Protein AF-X1SV08-F1 (afdb_monomer_lite)

pLDDT: mean 82.53, std 14.94, range [34.5, 97.94]

Radius of gyration: 31.9 Å; chains: 1; bounding box: 50×49×91 Å

Organism: NCBI:txid412755

Foldseek 3Di:
DFDPVLCVVCVVVVDHDDHDPPGFPPDDLDPPPDLQVQAAAAEEQWFFPDPSSVNRCLVVLVSNVVGHVFYFYQYDPPAGGNVRSCPVDVPSDPVVVVVSVVVTGTDDNPDPPPCPVVPPPPPPDDDDPVCVVPPDDPFDDAQKDPVPDGPPDDDDDDDDPPPCPLLLVLQVQVCQLCQHARVVPIGRNDRWAEEEEAEPDDPVRNVVSNVVSQVVVCVVVVHHCPVSCVQHYHYHYADAADPVDDLPPPDPVVVCCVVNVGSYYYYVVPCRRHDPDDPPD

Secondary structure (DSSP, 8-state):
--SHHHHHHHHTTT------TTSTT----STTSSGGGGTT-EEEE---SSHHHHHHHHHHHHHHTTTSSEEEE-PPTT-SSHHHHHHH-TT--HHHHHHHHHHPEEP--TT-----S-----------HHHHHHSPP-PPPPSSTTTT--TT--------TTSSHHHHHHHHHHHHHHTPPBTTTB---S---EEEEE-SS-HHHHHHHHHHHHHHHHHHHTS--HHHHHHHEEEE------TTS-TTS--HHHHHHHHH--SEEEEESTHHHH-SS----

Structure (mmCIF, N/CA/C/O backbone):
data_AF-X1SV08-F1
#
_entry.id   AF-X1SV08-F1
#
loop_
_atom_site.group_PDB
_atom_site.id
_atom_site.type_symbol
_atom_site.label_atom_id
_atom_site.label_alt_id
_atom_site.label_comp_id
_atom_site.label_asym_id
_atom_site.label_entity_id
_atom_site.label_seq_id
_atom_site.pdbx_PDB_ins_code
_atom_site.Cartn_x
_atom_site.Cartn_y
_atom_site.Cartn_z
_atom_site.occupancy
_atom_site.B_iso_or_equiv
_atom_site.auth_seq_id
_atom_site.auth_comp_id
_atom_site.auth_asym_id
_atom_site.auth_atom_id
_atom_site.pdbx_PDB_model_num
ATOM 1 N N . CYS A 1 1 ? -13.545 4.383 46.816 1.00 85.00 1 CYS A N 1
ATOM 2 C CA . CYS A 1 1 ? -12.493 5.419 46.787 1.00 85.00 1 CYS A CA 1
ATOM 3 C C . CYS A 1 1 ? -11.143 4.728 46.779 1.00 85.00 1 CYS A C 1
ATOM 5 O O . CYS A 1 1 ? -11.116 3.520 47.004 1.00 85.00 1 CYS A O 1
ATOM 7 N N . GLU A 1 2 ? -10.070 5.471 46.535 1.00 82.62 2 GLU A N 1
ATOM 8 C CA . GLU A 1 2 ? -8.704 4.934 46.503 1.00 82.62 2 GLU A CA 1
ATOM 9 C C . GLU A 1 2 ? -8.013 5.052 47.869 1.00 82.62 2 GLU A C 1
ATOM 11 O O . GLU A 1 2 ? -7.309 4.133 48.287 1.00 82.62 2 GLU A O 1
ATOM 16 N N . GLY A 1 3 ? -8.293 6.115 48.632 1.00 84.75 3 GLY A N 1
ATOM 17 C CA . GLY A 1 3 ? -7.744 6.334 49.973 1.00 84.75 3 GLY A CA 1
ATOM 18 C C . GLY A 1 3 ? -8.715 6.044 51.125 1.00 84.75 3 GLY A C 1
ATOM 19 O O . GLY A 1 3 ? -9.927 6.230 51.010 1.00 84.75 3 GLY A O 1
ATOM 20 N N . GLU A 1 4 ? -8.175 5.638 52.281 1.00 89.38 4 GLU A N 1
ATOM 21 C CA . GLU A 1 4 ? -8.938 5.470 53.535 1.00 89.38 4 GLU A CA 1
ATOM 22 C C . GLU A 1 4 ? -9.530 6.799 54.025 1.00 89.38 4 GLU A C 1
ATOM 24 O O . GLU A 1 4 ? -10.682 6.853 54.446 1.00 89.38 4 GLU A O 1
ATOM 29 N N . LYS A 1 5 ? -8.785 7.898 53.865 1.00 90.38 5 LYS A N 1
ATOM 30 C CA . LYS A 1 5 ? -9.222 9.241 54.267 1.00 90.38 5 LYS A CA 1
ATOM 31 C C . LYS A 1 5 ? -10.513 9.682 53.566 1.00 90.38 5 LYS A C 1
ATOM 33 O O . LYS A 1 5 ? -11.383 10.280 54.195 1.00 90.38 5 LYS A O 1
ATOM 38 N N . ASP A 1 6 ? -10.662 9.369 52.279 1.00 90.44 6 ASP A N 1
ATOM 39 C CA . ASP A 1 6 ? -11.889 9.680 51.538 1.00 90.44 6 ASP A CA 1
ATOM 40 C C . ASP A 1 6 ? -13.070 8.855 52.036 1.00 90.44 6 ASP A C 1
ATOM 42 O O . ASP A 1 6 ? -14.190 9.354 52.126 1.00 90.44 6 ASP A O 1
ATOM 46 N N . VAL A 1 7 ? -12.816 7.589 52.374 1.00 91.31 7 VAL A N 1
ATOM 47 C CA . VAL A 1 7 ? -13.826 6.682 52.923 1.00 91.31 7 VAL A CA 1
ATOM 48 C C . VAL A 1 7 ? -14.326 7.184 54.269 1.00 91.31 7 VAL A C 1
ATOM 50 O O . VAL A 1 7 ? -15.539 7.229 54.469 1.00 91.31 7 VAL A O 1
ATOM 53 N N . ASP A 1 8 ? -13.429 7.590 55.162 1.00 93.44 8 ASP A N 1
ATOM 54 C CA . ASP A 1 8 ? -13.806 8.122 56.473 1.00 93.44 8 ASP A CA 1
ATOM 55 C C . ASP A 1 8 ? -14.596 9.426 56.327 1.00 93.44 8 ASP A C 1
ATOM 57 O O . ASP A 1 8 ? -15.687 9.552 56.880 1.00 93.44 8 ASP A O 1
ATOM 61 N N . ASN A 1 9 ? -14.147 10.340 55.460 1.00 92.56 9 ASN A N 1
ATOM 62 C CA . ASN A 1 9 ? -14.863 11.589 55.202 1.00 92.56 9 ASN A CA 1
ATOM 63 C C . ASN A 1 9 ? -16.274 11.390 54.617 1.00 92.56 9 ASN A C 1
ATOM 65 O O . ASN A 1 9 ? -17.137 12.242 54.848 1.00 92.56 9 ASN A O 1
ATOM 69 N N . LEU A 1 10 ? -16.498 10.328 53.832 1.00 92.62 10 LEU A N 1
ATOM 70 C CA . LEU A 1 10 ? -17.819 9.951 53.308 1.00 92.62 10 LEU A CA 1
ATOM 71 C C . LEU A 1 10 ? -18.684 9.283 54.381 1.00 92.62 10 LEU A C 1
ATOM 73 O O . LEU A 1 10 ? -19.890 9.522 54.436 1.00 92.62 10 LEU A O 1
ATOM 77 N N . ARG A 1 11 ? -18.082 8.463 55.246 1.00 93.88 11 ARG A N 1
ATOM 78 C CA . ARG A 1 11 ? -18.774 7.832 56.379 1.00 93.88 11 ARG A CA 1
ATOM 79 C C . ARG A 1 11 ? -19.220 8.851 57.420 1.00 93.88 11 ARG A C 1
ATOM 81 O O . ARG A 1 11 ? -20.295 8.675 57.986 1.00 93.88 11 ARG A O 1
ATOM 88 N N . ASP A 1 12 ? -18.465 9.931 57.606 1.00 93.12 12 ASP A N 1
ATOM 89 C CA . ASP A 1 12 ? -18.873 11.074 58.432 1.00 93.12 12 ASP A CA 1
ATOM 90 C C . ASP A 1 12 ? -20.159 11.742 57.916 1.00 93.12 12 ASP A C 1
ATOM 92 O O . ASP A 1 12 ? -20.907 12.328 58.693 1.00 93.12 12 ASP A O 1
ATOM 96 N N . TRP A 1 13 ? -20.441 11.630 56.613 1.00 92.81 13 TRP A N 1
ATOM 97 C CA . TRP A 1 13 ? -21.705 12.037 55.983 1.00 92.81 13 TRP A CA 1
ATOM 98 C C . TRP A 1 13 ? -22.751 10.912 55.951 1.00 92.81 13 TRP A C 1
ATOM 100 O O . TRP A 1 13 ? -23.711 10.961 55.196 1.00 92.81 13 TRP A O 1
ATOM 110 N N . GLY A 1 14 ? -22.564 9.837 56.721 1.00 92.81 14 GLY A N 1
ATOM 111 C CA . GLY A 1 14 ? -23.497 8.708 56.769 1.00 92.81 14 GLY A CA 1
ATOM 112 C C . GLY A 1 14 ? -23.524 7.845 55.502 1.00 92.81 14 GLY A C 1
ATOM 113 O O . GLY A 1 14 ? -24.364 6.948 55.385 1.00 92.81 14 GLY A O 1
ATOM 114 N N . LEU A 1 15 ? -22.610 8.066 54.552 1.00 92.31 15 LEU A N 1
ATOM 115 C CA . LEU A 1 15 ? -22.566 7.320 53.300 1.00 92.31 15 LEU A CA 1
ATOM 116 C C . LEU A 1 15 ? -21.800 6.003 53.458 1.00 92.31 15 LEU A C 1
ATOM 118 O O . LEU A 1 15 ? -20.785 5.895 54.149 1.00 92.31 15 LEU A O 1
ATOM 122 N N . THR A 1 16 ? -22.269 4.969 52.759 1.00 93.31 16 THR A N 1
ATOM 123 C CA . THR A 1 16 ? -21.566 3.683 52.709 1.00 93.31 16 THR A CA 1
ATOM 124 C C . THR A 1 16 ? -20.391 3.774 51.738 1.00 93.31 16 THR A C 1
ATOM 126 O O . THR A 1 16 ? -20.584 3.722 50.525 1.00 93.31 16 THR A O 1
ATOM 129 N N . ALA A 1 17 ? -19.172 3.874 52.271 1.00 91.75 17 ALA A N 1
ATOM 130 C CA . ALA A 1 17 ? -17.939 3.934 51.489 1.00 91.75 17 ALA A CA 1
ATOM 131 C C . ALA A 1 17 ? -16.946 2.817 51.861 1.00 91.75 17 ALA A C 1
ATOM 133 O O . ALA A 1 17 ? -16.899 2.327 52.999 1.00 91.75 17 ALA A O 1
ATOM 134 N N . THR A 1 18 ? -16.145 2.414 50.874 1.00 89.75 18 THR A N 1
ATOM 135 C CA . THR A 1 18 ? -15.055 1.442 51.013 1.00 89.75 18 THR A CA 1
ATOM 136 C C . THR A 1 18 ? -13.889 1.789 50.075 1.00 89.75 18 THR A C 1
ATOM 138 O O . THR A 1 18 ? -14.061 2.532 49.099 1.00 89.75 18 THR A O 1
ATOM 141 N N . THR A 1 19 ? -12.707 1.267 50.396 1.00 87.31 19 THR A N 1
ATOM 142 C CA . THR A 1 19 ? -11.468 1.348 49.610 1.00 87.31 19 THR A CA 1
ATOM 143 C C . THR A 1 19 ? -10.784 -0.023 49.601 1.00 87.31 19 THR A C 1
ATOM 145 O O . THR A 1 19 ? -11.096 -0.875 50.440 1.00 87.31 19 THR A O 1
ATOM 148 N N . CYS A 1 20 ? -9.876 -0.264 48.654 1.00 78.06 20 CYS A N 1
ATOM 149 C CA . CYS A 1 20 ? -9.041 -1.459 48.662 1.00 78.06 20 CYS A CA 1
ATOM 150 C C . CYS A 1 20 ? -7.784 -1.267 49.529 1.00 78.06 20 CYS A C 1
ATOM 152 O O . CYS A 1 20 ? -7.205 -0.179 49.554 1.00 78.06 20 CYS A O 1
ATOM 154 N N . PRO A 1 21 ? -7.307 -2.332 50.202 1.00 66.75 21 PRO A N 1
ATOM 155 C CA . PRO A 1 21 ? -6.023 -2.293 50.889 1.00 66.75 21 PRO A CA 1
ATOM 156 C C . PRO A 1 21 ? -4.908 -1.908 49.911 1.00 66.75 21 PRO A C 1
ATOM 158 O O . PRO A 1 21 ? -4.866 -2.432 48.798 1.00 66.75 21 PRO A O 1
ATOM 161 N N . MET A 1 22 ? -3.980 -1.056 50.354 1.00 66.06 22 MET A N 1
ATOM 162 C CA . MET A 1 22 ? -2.817 -0.588 49.580 1.00 66.06 22 MET A CA 1
ATOM 163 C C . MET A 1 22 ? -3.123 0.367 48.406 1.00 66.06 22 MET A C 1
ATOM 165 O O . MET A 1 22 ? -2.219 0.632 47.618 1.00 66.06 22 MET A O 1
ATOM 169 N N . GLY A 1 23 ? -4.340 0.916 48.311 1.00 64.44 23 GLY A N 1
ATOM 170 C CA . GLY A 1 23 ? -4.663 2.015 47.392 1.00 64.44 23 GLY A CA 1
ATOM 171 C C . GLY A 1 23 ? -4.784 1.625 45.913 1.00 64.44 23 GLY A C 1
ATOM 172 O O . GLY A 1 23 ? -5.115 0.480 45.584 1.00 64.44 23 GLY A O 1
ATOM 173 N N . ALA A 1 24 ? -4.553 2.604 45.031 1.00 61.12 24 ALA A N 1
ATOM 174 C CA . ALA A 1 24 ? -4.696 2.508 43.578 1.00 61.12 24 ALA A CA 1
ATOM 175 C C . ALA A 1 24 ? -4.013 1.262 42.974 1.00 61.12 24 ALA A C 1
ATOM 177 O O . ALA A 1 24 ? -3.024 0.744 43.489 1.00 61.12 24 ALA A O 1
ATOM 178 N N . GLU A 1 25 ? -4.567 0.743 41.873 1.00 63.25 25 GLU A N 1
ATOM 179 C CA . GLU A 1 25 ? -4.091 -0.450 41.134 1.00 63.25 25 GLU A CA 1
ATOM 180 C C . GLU A 1 25 ? -4.025 -1.800 41.898 1.00 63.25 25 GLU A C 1
ATOM 182 O O . GLU A 1 25 ? -3.819 -2.855 41.282 1.00 63.25 25 GLU A O 1
ATOM 187 N N . LYS A 1 26 ? -4.232 -1.834 43.222 1.00 69.44 26 LYS A N 1
ATOM 188 C CA . LYS A 1 26 ? -4.194 -3.066 44.039 1.00 69.44 26 LYS A CA 1
ATOM 189 C C . LYS A 1 26 ? -5.548 -3.762 44.175 1.00 69.44 26 LYS A C 1
ATOM 191 O O . LYS A 1 26 ? -5.704 -4.654 45.012 1.00 69.44 26 LYS A O 1
ATOM 196 N N . TRP A 1 27 ? -6.519 -3.418 43.328 1.00 73.69 27 TRP A N 1
ATOM 197 C CA . TRP A 1 27 ? -7.836 -4.044 43.359 1.00 73.69 27 TRP A CA 1
ATOM 198 C C . TRP A 1 27 ? -7.773 -5.512 42.924 1.00 73.69 27 TRP A C 1
ATOM 200 O O . TRP A 1 27 ? -7.622 -5.842 41.744 1.00 73.69 27 TRP A O 1
ATOM 210 N N . LYS A 1 28 ? -7.929 -6.423 43.885 1.00 68.75 28 LYS A N 1
ATOM 211 C CA . LYS A 1 28 ? -7.954 -7.864 43.634 1.00 68.75 28 LYS A CA 1
ATOM 212 C C . LYS A 1 28 ? -9.357 -8.299 43.211 1.00 68.75 28 LYS A C 1
ATOM 214 O O . LYS A 1 28 ? -10.242 -8.543 44.025 1.00 68.75 28 LYS A O 1
ATOM 219 N N . SER A 1 29 ? -9.542 -8.383 41.896 1.00 57.50 29 SER A N 1
ATOM 220 C CA . SER A 1 29 ? -10.811 -8.696 41.227 1.00 57.50 29 SER A CA 1
ATOM 221 C C . SER A 1 29 ? -11.192 -10.180 41.191 1.00 57.50 29 SER A C 1
ATOM 223 O O . SER A 1 29 ? -12.307 -10.500 40.781 1.00 57.50 29 SER A O 1
ATOM 225 N N . GLN A 1 30 ? -10.292 -11.099 41.560 1.00 51.81 30 GLN A N 1
ATOM 226 C CA . GLN A 1 30 ? -10.555 -12.536 41.431 1.00 51.81 30 GLN A CA 1
ATOM 227 C C . GLN A 1 30 ? -11.714 -12.990 42.333 1.00 51.81 30 GLN A C 1
ATOM 229 O O . GLN A 1 30 ? -11.966 -12.406 43.386 1.00 51.81 30 GLN A O 1
ATOM 234 N N . GLU A 1 31 ? -12.406 -14.052 41.901 1.00 48.50 31 GLU A N 1
ATOM 235 C CA . GLU A 1 31 ? -13.737 -14.522 42.339 1.00 48.50 31 GLU A CA 1
ATOM 236 C C . GLU A 1 31 ? -13.962 -14.710 43.857 1.00 48.50 31 GLU A C 1
ATOM 238 O O . GLU A 1 31 ? -15.084 -14.992 44.274 1.00 48.50 31 GLU A O 1
ATOM 243 N N . LYS A 1 32 ? -12.937 -14.553 44.702 1.00 51.12 32 LYS A N 1
ATOM 244 C CA . LYS A 1 32 ? -12.990 -14.821 46.145 1.00 51.12 32 LYS A CA 1
ATOM 245 C C . LYS A 1 32 ? -12.665 -13.642 47.065 1.00 51.12 32 LYS A C 1
ATOM 247 O O . LYS A 1 32 ? -12.711 -13.846 48.273 1.00 51.12 32 LYS A O 1
ATOM 252 N N . GLU A 1 33 ? -12.362 -12.445 46.558 1.00 67.44 33 GLU A N 1
ATOM 253 C CA . GLU A 1 33 ? -11.943 -11.336 47.437 1.00 67.44 33 GLU A CA 1
ATOM 254 C C . GLU A 1 33 ? -12.960 -10.190 47.515 1.00 67.44 33 GLU A C 1
ATOM 256 O O . GLU A 1 33 ? -13.764 -10.184 48.440 1.00 67.44 33 GLU A O 1
ATOM 261 N N . TYR A 1 34 ? -12.980 -9.219 46.598 1.00 77.38 34 TYR A N 1
ATOM 262 C CA . TYR A 1 34 ? -13.749 -7.979 46.841 1.00 77.38 34 TYR A CA 1
ATOM 263 C C . TYR A 1 34 ? -15.095 -7.917 46.116 1.00 77.38 34 TYR A C 1
ATOM 265 O O . TYR A 1 34 ? -16.109 -7.509 46.686 1.00 77.38 34 TYR A O 1
ATOM 273 N N . ASN A 1 35 ? -15.136 -8.378 44.867 1.00 82.50 35 ASN A N 1
ATOM 274 C CA . ASN A 1 35 ? -16.309 -8.231 44.007 1.00 82.50 35 ASN A CA 1
ATOM 275 C C . ASN A 1 35 ? -17.585 -8.930 44.527 1.00 82.50 35 ASN A C 1
ATOM 277 O O . ASN A 1 35 ? -18.662 -8.350 44.364 1.00 82.50 35 ASN A O 1
ATOM 281 N N . PRO A 1 36 ? -17.532 -10.108 45.192 1.00 83.19 36 PRO A N 1
ATOM 282 C CA . PRO A 1 36 ? -18.733 -10.742 45.743 1.00 83.19 36 PRO A CA 1
ATOM 283 C C . PRO A 1 36 ? -19.511 -9.866 46.738 1.00 83.19 36 PRO A C 1
ATOM 285 O O . PRO A 1 36 ? -20.740 -9.918 46.752 1.00 83.19 36 PRO A O 1
ATOM 288 N N . PHE A 1 37 ? -18.831 -9.015 47.515 1.00 84.62 37 PHE A N 1
ATOM 289 C CA . PHE A 1 37 ? -19.473 -8.097 48.469 1.00 84.62 37 PHE A CA 1
ATOM 290 C C . PHE A 1 37 ? -20.251 -6.960 47.788 1.00 84.62 37 PHE A C 1
ATOM 292 O O . PHE A 1 37 ? -21.122 -6.343 48.402 1.00 84.62 37 PHE A O 1
ATOM 299 N N . LEU A 1 38 ? -19.964 -6.703 46.510 1.00 87.94 38 LEU A N 1
ATOM 300 C CA . LEU A 1 38 ? -20.583 -5.654 45.698 1.00 87.94 38 LEU A CA 1
ATOM 301 C C . LEU A 1 38 ? -21.664 -6.201 44.751 1.00 87.94 38 LEU A C 1
ATOM 303 O O . LEU A 1 38 ? -22.269 -5.445 43.987 1.00 87.94 38 LEU A O 1
ATOM 307 N N . LYS A 1 39 ? -21.951 -7.508 44.814 1.00 88.88 39 LYS A N 1
ATOM 308 C CA . LYS A 1 39 ? -22.954 -8.155 43.965 1.00 88.88 39 LYS A CA 1
ATOM 309 C C . LYS A 1 39 ? -24.343 -7.544 44.174 1.00 88.88 39 LYS A C 1
ATOM 311 O O . LYS A 1 39 ? -24.839 -7.473 45.297 1.00 88.88 39 LYS A O 1
ATOM 316 N N . GLY A 1 40 ? -24.978 -7.113 43.082 1.00 87.69 40 GLY A N 1
ATOM 317 C CA . GLY A 1 40 ? -26.325 -6.526 43.089 1.00 87.69 40 GLY A CA 1
ATOM 318 C C . GLY A 1 40 ? -26.434 -5.121 43.700 1.00 87.69 40 GLY A C 1
ATOM 319 O O . GLY A 1 40 ? -27.547 -4.635 43.892 1.00 87.69 40 GLY A O 1
ATOM 320 N N . ARG A 1 41 ? -25.312 -4.456 44.004 1.00 91.31 41 ARG A N 1
ATOM 321 C CA . ARG A 1 41 ? -25.286 -3.085 44.543 1.00 91.31 41 ARG A CA 1
ATOM 322 C C . ARG A 1 41 ? -25.201 -2.039 43.431 1.00 91.31 41 ARG A C 1
ATOM 324 O O . ARG A 1 41 ? -24.641 -2.311 42.372 1.00 91.31 41 ARG A O 1
ATOM 331 N N . ASP A 1 42 ? -25.727 -0.846 43.688 1.00 91.50 42 ASP A N 1
ATOM 332 C CA . ASP A 1 42 ? -25.437 0.347 42.891 1.00 91.50 42 ASP A CA 1
ATOM 333 C C . ASP A 1 42 ? -24.106 0.933 43.388 1.00 91.50 42 ASP A C 1
ATOM 335 O O . ASP A 1 42 ? -23.999 1.343 44.544 1.00 91.50 42 ASP A O 1
ATOM 339 N N . VAL A 1 43 ? -23.068 0.886 42.553 1.00 92.62 43 VAL A N 1
ATOM 340 C CA . VAL A 1 43 ? -21.695 1.247 42.927 1.00 92.62 43 VAL A CA 1
ATOM 341 C C . VAL A 1 43 ? -21.288 2.532 42.220 1.00 92.62 43 VAL A C 1
ATOM 343 O O . VAL A 1 43 ? -21.425 2.649 41.004 1.00 92.62 43 VAL A O 1
ATOM 346 N N . VAL A 1 44 ? -20.735 3.482 42.972 1.00 93.56 44 VAL A N 1
ATOM 347 C CA . VAL A 1 44 ? -20.097 4.679 42.417 1.00 93.56 44 VAL A CA 1
ATOM 348 C C . VAL A 1 44 ? -18.600 4.604 42.679 1.00 93.56 44 VAL A C 1
ATOM 350 O O . VAL A 1 44 ? -18.169 4.461 43.823 1.00 93.56 44 VAL A O 1
ATOM 353 N N . ILE A 1 45 ? -17.811 4.688 41.614 1.00 92.62 45 ILE A N 1
ATOM 354 C CA . ILE A 1 45 ? -16.356 4.783 41.685 1.00 92.62 45 ILE A CA 1
ATOM 355 C C . ILE A 1 45 ? -15.993 6.269 41.694 1.00 92.62 45 ILE A C 1
ATOM 357 O O . ILE A 1 45 ? -16.384 7.014 40.792 1.00 92.62 45 ILE A O 1
ATOM 361 N N . LEU A 1 46 ? -15.260 6.678 42.726 1.00 92.69 46 LEU A N 1
ATOM 362 C CA . LEU A 1 46 ? -14.647 7.996 42.849 1.00 92.69 46 LEU A CA 1
ATOM 363 C C . LEU A 1 46 ? -13.140 7.819 42.656 1.00 92.69 46 LEU A C 1
ATOM 365 O O . LEU A 1 46 ? -12.497 7.388 43.619 1.00 92.69 46 LEU A O 1
ATOM 369 N N . PRO A 1 47 ? -12.621 8.020 41.431 1.00 90.19 47 PRO A N 1
ATOM 370 C CA . PRO A 1 47 ? -11.193 7.961 41.181 1.00 90.19 47 PRO A CA 1
ATOM 371 C C . PRO A 1 47 ? -10.504 9.261 41.593 1.00 90.19 47 PRO A C 1
ATOM 373 O O . PRO A 1 47 ? -11.124 10.332 41.543 1.00 90.19 47 PRO A O 1
ATOM 376 N N . ASP A 1 48 ? -9.223 9.163 41.920 1.00 89.31 48 ASP A N 1
ATOM 377 C CA . ASP A 1 48 ? -8.355 10.333 42.030 1.00 89.31 48 ASP A CA 1
ATOM 378 C C . ASP A 1 48 ? -8.191 10.972 40.634 1.00 89.31 48 ASP A C 1
ATOM 380 O O . ASP A 1 48 ? -8.229 10.300 39.597 1.00 89.31 48 ASP A O 1
ATOM 384 N N . ASN A 1 49 ? -8.053 12.298 40.576 1.00 86.06 49 ASN A N 1
ATOM 385 C CA . ASN A 1 49 ? -7.893 13.047 39.324 1.00 86.06 49 ASN A CA 1
ATOM 386 C C . ASN A 1 49 ? -6.425 13.035 38.845 1.00 86.06 49 ASN A C 1
ATOM 388 O O . ASN A 1 49 ? -5.824 14.085 38.603 1.00 86.06 49 ASN A O 1
ATOM 392 N N . ASP A 1 50 ? -5.852 11.842 38.703 1.00 84.94 50 ASP A N 1
ATOM 393 C CA . ASP A 1 50 ? -4.521 11.590 38.149 1.00 84.94 50 ASP A CA 1
ATOM 394 C C . ASP A 1 50 ? -4.489 10.316 37.272 1.00 84.94 50 ASP A C 1
ATOM 396 O O . ASP A 1 50 ? -5.511 9.673 37.020 1.00 84.94 50 ASP A O 1
ATOM 400 N N . GLU A 1 51 ? -3.317 9.978 36.722 1.00 82.94 51 GLU A N 1
ATOM 401 C CA . GLU A 1 51 ? -3.172 8.812 35.840 1.00 82.94 51 GLU A CA 1
ATOM 402 C C . GLU A 1 51 ? -3.365 7.469 36.563 1.00 82.94 51 GLU A C 1
ATOM 404 O O . GLU A 1 51 ? -3.835 6.508 35.943 1.00 82.94 51 GLU A O 1
ATOM 409 N N . GLU A 1 52 ? -3.009 7.379 37.847 1.00 81.44 52 GLU A N 1
ATOM 410 C CA . GLU A 1 52 ? -3.189 6.159 38.643 1.00 81.44 52 GLU A CA 1
ATOM 411 C C . GLU A 1 52 ? -4.680 5.923 38.907 1.00 81.44 52 GLU A C 1
ATOM 413 O O . GLU A 1 52 ? -5.168 4.799 38.717 1.00 81.44 52 GLU A O 1
ATOM 418 N N . GLY A 1 53 ? -5.430 6.991 39.187 1.00 84.31 53 GLY A N 1
ATOM 419 C CA . GLY A 1 53 ? -6.877 6.935 39.359 1.00 84.31 53 GLY A CA 1
ATOM 420 C C . GLY A 1 53 ? -7.635 6.513 38.097 1.00 84.31 53 GLY A C 1
ATOM 421 O O . GLY A 1 53 ? -8.606 5.752 38.165 1.00 84.31 53 GLY A O 1
ATOM 422 N N . GLU A 1 54 ? -7.160 6.878 36.900 1.00 84.81 54 GLU A N 1
ATOM 423 C CA . GLU A 1 54 ? -7.731 6.372 35.637 1.00 84.81 54 GLU A CA 1
ATOM 424 C C . GLU A 1 54 ? -7.562 4.859 35.465 1.00 84.81 54 GLU A C 1
ATOM 426 O O . GLU A 1 54 ? -8.464 4.148 34.985 1.00 84.81 54 GLU A O 1
ATOM 431 N N . ARG A 1 55 ? -6.393 4.344 35.843 1.00 80.94 55 ARG A N 1
ATOM 432 C CA . ARG A 1 55 ? -6.101 2.910 35.773 1.00 80.94 55 ARG A CA 1
ATOM 433 C C . ARG A 1 55 ? -6.905 2.154 36.817 1.00 80.94 55 ARG A C 1
ATOM 435 O O . ARG A 1 55 ? -7.493 1.123 36.477 1.00 80.94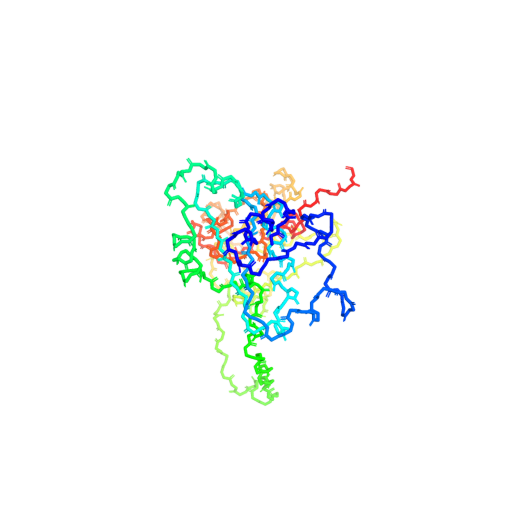 55 ARG A O 1
ATOM 442 N N . HIS A 1 56 ? -7.013 2.696 38.029 1.00 82.88 56 HIS A N 1
ATOM 443 C CA . HIS A 1 56 ? -7.866 2.160 39.084 1.00 82.88 56 HIS A CA 1
ATOM 444 C C . HIS A 1 56 ? -9.333 2.106 38.635 1.00 82.88 56 HIS A C 1
ATOM 446 O O . HIS A 1 56 ? -9.945 1.035 38.653 1.00 82.88 56 HIS A O 1
ATOM 452 N N . LEU A 1 57 ? -9.877 3.209 38.113 1.00 87.69 57 LEU A N 1
ATOM 453 C CA . LEU A 1 57 ? -11.224 3.264 37.542 1.00 87.69 57 LEU A CA 1
ATOM 454 C C . LEU A 1 57 ? -11.443 2.173 36.489 1.00 87.69 57 LEU A C 1
ATOM 456 O O . LEU A 1 57 ? -12.462 1.476 36.505 1.00 87.69 57 LEU A O 1
ATOM 460 N N . THR A 1 58 ? -10.492 2.020 35.568 1.00 84.75 58 THR A N 1
ATOM 461 C CA . THR A 1 58 ? -10.579 1.039 34.482 1.00 84.75 58 THR A CA 1
ATOM 462 C C . THR A 1 58 ? -10.557 -0.395 35.012 1.00 84.75 58 THR A C 1
ATOM 464 O O . THR A 1 58 ? -11.364 -1.223 34.578 1.00 84.75 58 THR A O 1
ATOM 467 N N . GLN A 1 59 ? -9.670 -0.690 35.964 1.00 83.69 59 GLN A N 1
ATOM 468 C CA . GLN A 1 59 ? -9.525 -2.002 36.595 1.00 83.69 59 GLN A CA 1
ATOM 469 C C . GLN A 1 59 ? -10.777 -2.384 37.397 1.00 83.69 59 GLN A C 1
ATOM 471 O O . GLN A 1 59 ? -11.355 -3.453 37.174 1.00 83.69 59 GLN A O 1
ATOM 476 N N . VAL A 1 60 ? -11.226 -1.507 38.301 1.00 86.06 60 VAL A N 1
ATOM 477 C CA . VAL A 1 60 ? -12.375 -1.759 39.181 1.00 86.06 60 VAL A CA 1
ATOM 478 C C . VAL A 1 60 ? -13.662 -1.816 38.377 1.00 86.06 60 VAL A C 1
ATOM 480 O O . VAL A 1 60 ? -14.397 -2.802 38.481 1.00 86.06 60 VAL A O 1
ATOM 483 N N . GLY A 1 61 ? -13.900 -0.818 37.521 1.00 88.12 61 GLY A N 1
ATOM 484 C CA . GLY A 1 61 ? -15.092 -0.749 36.684 1.00 88.12 61 GLY A CA 1
ATOM 485 C C . GLY A 1 61 ? -15.261 -2.003 35.829 1.00 88.12 61 GLY A C 1
ATOM 486 O O . GLY A 1 61 ? -16.342 -2.596 35.811 1.00 88.12 61 GLY A O 1
ATOM 487 N N . ALA A 1 62 ? -14.184 -2.470 35.184 1.00 83.69 62 ALA A N 1
ATOM 488 C CA . ALA A 1 62 ? -14.237 -3.668 34.347 1.00 83.69 62 ALA A CA 1
ATOM 489 C C . ALA A 1 62 ? -14.535 -4.926 35.168 1.00 83.69 62 ALA A C 1
ATOM 491 O O . ALA A 1 62 ? -15.242 -5.812 34.695 1.00 83.69 62 ALA A O 1
ATOM 492 N N . SER A 1 63 ? -14.013 -5.003 36.392 1.00 84.94 63 SER A N 1
ATOM 493 C CA . SER A 1 63 ? -14.205 -6.163 37.258 1.00 84.94 63 SER A CA 1
ATOM 494 C C . SER A 1 63 ? -15.615 -6.265 37.851 1.00 84.94 63 SER A C 1
ATOM 496 O O . SER A 1 63 ? -16.081 -7.369 38.120 1.00 84.94 63 SER A O 1
ATOM 498 N N . LEU A 1 64 ? -16.298 -5.133 38.052 1.00 86.31 64 LEU A N 1
ATOM 499 C CA . LEU A 1 64 ? -17.647 -5.082 38.629 1.00 86.31 64 LEU A CA 1
ATOM 500 C C . LEU A 1 64 ? -18.757 -5.242 37.589 1.00 86.31 64 LEU A C 1
ATOM 502 O O . LEU A 1 64 ? -19.922 -5.438 37.952 1.00 86.31 64 LEU A O 1
ATOM 506 N N . GLN A 1 65 ? -18.414 -5.187 36.304 1.00 81.12 65 GLN A N 1
ATOM 507 C CA . GLN A 1 65 ? -19.369 -5.349 35.223 1.00 81.12 65 GLN A CA 1
ATOM 508 C C . GLN A 1 65 ? -19.982 -6.758 35.236 1.00 81.12 65 GLN A C 1
ATOM 510 O O . GLN A 1 65 ? -19.280 -7.761 35.163 1.00 81.12 65 GLN A O 1
ATOM 515 N N . GLY A 1 66 ? -21.313 -6.834 35.338 1.00 79.62 66 GLY A N 1
ATOM 516 C CA . GLY A 1 66 ? -22.045 -8.101 35.472 1.00 79.62 66 GLY A CA 1
ATOM 517 C C . GLY A 1 66 ? -22.103 -8.663 36.899 1.00 79.62 66 GLY A C 1
ATOM 518 O O . GLY A 1 66 ? -22.754 -9.682 37.118 1.00 79.62 66 GLY A O 1
ATOM 519 N N . ILE A 1 67 ? -21.470 -7.998 37.873 1.00 85.94 67 ILE A N 1
ATOM 520 C CA . ILE A 1 67 ? -21.531 -8.350 39.299 1.00 85.94 67 ILE A CA 1
ATOM 521 C C . ILE A 1 67 ? -22.382 -7.326 40.056 1.00 85.94 67 ILE A C 1
ATOM 523 O O . ILE A 1 67 ? -23.361 -7.692 40.712 1.00 85.94 67 ILE A O 1
ATOM 527 N N . ALA A 1 68 ? -22.027 -6.044 39.956 1.00 89.00 68 ALA A N 1
ATOM 528 C CA . ALA A 1 68 ? -22.811 -4.945 40.510 1.00 89.00 68 ALA A CA 1
ATOM 529 C C . ALA A 1 68 ? -24.104 -4.731 39.702 1.00 89.00 68 ALA A C 1
ATOM 531 O O . ALA A 1 68 ? -24.172 -5.062 38.517 1.00 89.00 68 ALA A O 1
ATOM 532 N N . LYS A 1 69 ? -25.133 -4.159 40.338 1.00 89.31 69 LYS A N 1
ATOM 533 C CA . LYS A 1 69 ? -26.384 -3.769 39.666 1.00 89.31 69 LYS A CA 1
ATOM 534 C C . LYS A 1 69 ? -26.154 -2.588 38.725 1.00 89.31 69 LYS A C 1
ATOM 536 O O . LYS A 1 69 ? -26.657 -2.596 37.607 1.00 89.31 69 LYS A O 1
ATOM 541 N N . SER A 1 70 ? -25.381 -1.600 39.165 1.00 90.19 70 SER A N 1
ATOM 542 C CA . SER A 1 70 ? -24.913 -0.498 38.327 1.00 90.19 70 SER A CA 1
ATOM 543 C C . SER A 1 70 ? -23.519 -0.062 38.764 1.00 90.19 70 SER A C 1
ATOM 545 O O . SER A 1 70 ? -23.143 -0.228 39.926 1.00 90.19 70 SER A O 1
ATOM 547 N N . VAL A 1 71 ? -22.744 0.472 37.821 1.00 91.94 71 VAL A N 1
ATOM 548 C CA . VAL A 1 71 ? -21.444 1.090 38.093 1.00 91.94 71 VAL A CA 1
ATOM 549 C C . VAL A 1 71 ? -21.471 2.483 37.486 1.00 91.94 71 VAL A C 1
ATOM 551 O O . VAL A 1 71 ? -21.645 2.631 36.276 1.00 91.94 71 VAL A O 1
ATOM 554 N N . LYS A 1 72 ? -21.320 3.511 38.314 1.00 93.19 72 LYS A N 1
ATOM 555 C CA . LYS A 1 72 ? -21.181 4.908 37.895 1.00 93.19 72 LYS A CA 1
ATOM 556 C C . LYS A 1 72 ? -19.793 5.424 38.233 1.00 93.19 72 LYS A C 1
ATOM 558 O O . LYS A 1 72 ? -19.124 4.888 39.113 1.00 93.19 72 LYS A O 1
ATOM 563 N N . VAL A 1 73 ? -19.377 6.477 37.543 1.00 92.56 73 VAL A N 1
ATOM 564 C CA . VAL A 1 73 ? -18.158 7.218 37.866 1.00 92.56 73 VAL A CA 1
ATOM 565 C C . VAL A 1 73 ? -18.518 8.652 38.218 1.00 92.56 73 VAL A C 1
ATOM 567 O O . VAL A 1 73 ? -19.209 9.327 37.451 1.00 92.56 73 VAL A O 1
ATOM 570 N N . LEU A 1 74 ? -18.041 9.116 39.371 1.00 92.69 74 LEU A N 1
ATOM 571 C CA . LEU A 1 74 ? -18.130 10.515 39.764 1.00 92.69 74 LEU A CA 1
ATOM 572 C C . LEU A 1 74 ? -16.724 11.110 39.806 1.00 92.69 74 LEU A C 1
ATOM 574 O O . LEU A 1 74 ? -15.902 10.698 40.616 1.00 92.69 74 LEU A O 1
ATOM 578 N N . ARG A 1 75 ? -16.482 12.097 38.942 1.00 89.25 75 ARG A N 1
ATOM 579 C CA . ARG A 1 75 ? -15.279 12.931 38.971 1.00 89.25 75 ARG A CA 1
ATOM 580 C C . ARG A 1 75 ? -15.624 14.253 39.616 1.00 89.25 75 ARG A C 1
ATOM 582 O O . ARG A 1 75 ? -16.567 14.915 39.181 1.00 89.25 75 ARG A O 1
ATOM 589 N N . LEU A 1 76 ? -14.872 14.620 40.639 1.00 89.75 76 LEU A N 1
ATOM 590 C CA . LEU A 1 76 ? -15.076 15.884 41.325 1.00 89.75 76 LEU A CA 1
ATOM 591 C C . LEU A 1 76 ? -14.333 16.986 40.561 1.00 89.75 76 LEU A C 1
ATOM 593 O O . LEU A 1 76 ? -13.180 16.782 40.176 1.00 89.75 76 LEU A O 1
ATOM 597 N N . PRO A 1 77 ? -14.979 18.128 40.278 1.00 84.19 77 PRO A N 1
ATOM 598 C CA . PRO A 1 77 ? -14.332 19.222 39.568 1.00 84.19 77 PRO A CA 1
ATOM 599 C C . PRO A 1 77 ? -13.225 19.840 40.431 1.00 84.19 77 PRO A C 1
ATOM 601 O O . PRO A 1 77 ? -13.351 19.905 41.657 1.00 84.19 77 PRO A O 1
ATOM 604 N N . ASP A 1 78 ? -12.151 20.288 39.779 1.00 85.44 78 ASP A N 1
ATOM 605 C CA . ASP A 1 78 ? -11.096 21.139 40.350 1.00 85.44 78 ASP A CA 1
ATOM 606 C C . ASP A 1 78 ? -10.521 20.666 41.699 1.00 85.44 78 ASP A C 1
ATOM 608 O O . ASP A 1 78 ? -10.228 21.470 42.586 1.00 85.44 78 ASP A O 1
ATOM 612 N N . SER A 1 79 ? -10.367 19.355 41.875 1.00 88.75 79 SER A N 1
ATOM 613 C CA . SER A 1 79 ? -9.876 18.719 43.106 1.00 88.75 79 SER A CA 1
ATOM 614 C C . SER A 1 79 ? -9.025 17.499 42.778 1.00 88.75 79 SER A C 1
ATOM 616 O O . SER A 1 79 ? -9.168 16.927 41.703 1.00 88.75 79 SER A O 1
ATOM 618 N N . LYS A 1 80 ? -8.110 17.119 43.670 1.00 87.50 80 LYS A N 1
ATOM 619 C CA . LYS A 1 80 ? -7.306 15.901 43.514 1.00 87.50 80 LYS A CA 1
ATOM 620 C C . LYS A 1 80 ? -8.131 14.651 43.824 1.00 87.50 80 LYS A C 1
ATOM 622 O O . LYS A 1 80 ? -8.148 13.717 43.037 1.00 87.50 80 LYS A O 1
ATOM 627 N N . ASP A 1 81 ? -8.802 14.669 44.965 1.00 88.50 81 ASP A N 1
ATOM 628 C CA . ASP A 1 81 ? -9.561 13.562 45.535 1.00 88.50 81 ASP A CA 1
ATOM 629 C C . ASP A 1 81 ? -10.788 14.114 46.288 1.00 88.50 81 ASP A C 1
ATOM 631 O O . ASP A 1 81 ? -11.054 15.326 46.297 1.00 88.50 81 ASP A O 1
ATOM 635 N N . PHE A 1 82 ? -11.570 13.236 46.915 1.00 92.44 82 PHE A N 1
ATOM 636 C CA . PHE A 1 82 ? -12.766 13.651 47.647 1.00 92.44 82 PHE A CA 1
ATOM 637 C C . PHE A 1 82 ? -12.448 14.498 48.885 1.00 92.44 82 PHE A C 1
ATOM 639 O O . PHE A 1 82 ? -13.143 15.480 49.162 1.00 92.44 82 PHE A O 1
ATOM 646 N N . SER A 1 83 ? -11.402 14.148 49.627 1.00 91.44 83 SER A N 1
ATOM 647 C CA . SER A 1 83 ? -10.972 14.888 50.814 1.00 91.44 83 SER A CA 1
ATOM 648 C C . SER A 1 83 ? -10.554 16.320 50.475 1.00 91.44 83 SER A C 1
ATOM 650 O O . SER A 1 83 ? -10.903 17.256 51.198 1.00 91.44 83 SER A O 1
ATOM 652 N N . ASP A 1 84 ? -9.832 16.497 49.373 1.00 92.38 84 ASP A N 1
ATOM 653 C CA . ASP A 1 84 ? -9.434 17.788 48.824 1.00 92.38 84 ASP A CA 1
ATOM 654 C C . ASP A 1 84 ? -10.661 18.577 48.353 1.00 92.38 84 ASP A C 1
ATOM 656 O O . ASP A 1 84 ? -10.841 19.733 48.737 1.00 92.38 84 ASP A O 1
ATOM 660 N N . TRP A 1 85 ? -11.578 17.940 47.619 1.00 94.06 85 TRP A N 1
ATOM 661 C CA . TRP A 1 85 ? -12.842 18.569 47.230 1.00 94.06 85 TRP A CA 1
ATOM 662 C C . TRP A 1 85 ? -13.626 19.085 48.446 1.00 94.06 85 TRP A C 1
ATOM 664 O O . TRP A 1 85 ? -14.006 20.255 48.477 1.00 94.06 85 TRP A O 1
ATOM 674 N N . LYS A 1 86 ? -13.809 18.262 49.486 1.00 91.62 86 LYS A N 1
ATOM 675 C CA . LYS A 1 86 ? -14.525 18.631 50.721 1.00 91.62 86 LYS A CA 1
ATOM 676 C C . LYS A 1 86 ? -13.859 19.801 51.460 1.00 91.62 86 LYS A C 1
ATOM 678 O O . LYS A 1 86 ? -14.554 20.635 52.031 1.00 91.62 86 LYS A O 1
ATOM 683 N N . ALA A 1 87 ? -12.527 19.882 51.452 1.00 91.62 87 ALA A N 1
ATOM 684 C CA . ALA A 1 87 ? -11.776 20.920 52.164 1.00 91.62 87 ALA A CA 1
ATOM 685 C C . ALA A 1 87 ? -11.697 22.268 51.420 1.00 91.62 87 ALA A C 1
ATOM 687 O O . ALA A 1 87 ? -11.507 23.305 52.060 1.00 91.62 87 ALA A O 1
ATOM 688 N N . ARG A 1 88 ? -11.826 22.269 50.087 1.00 90.56 88 ARG A N 1
ATOM 689 C CA . ARG A 1 88 ? -11.619 23.456 49.236 1.00 90.56 88 ARG A CA 1
ATOM 690 C C . ARG A 1 88 ? -12.654 24.561 49.408 1.00 90.56 88 ARG A C 1
ATOM 692 O O . ARG A 1 88 ? -12.304 25.734 49.309 1.00 90.56 88 ARG A O 1
ATOM 699 N N . ASP A 1 89 ? -13.912 24.207 49.637 1.00 87.31 89 ASP A N 1
ATOM 700 C CA . ASP A 1 89 ? -15.006 25.170 49.772 1.00 87.31 89 ASP A CA 1
ATOM 701 C C . ASP A 1 89 ? -15.949 24.719 50.887 1.00 87.31 89 ASP A C 1
ATOM 703 O O . ASP A 1 89 ? -16.409 23.580 50.905 1.00 87.31 89 ASP A O 1
ATOM 707 N N . LYS A 1 90 ? -16.291 25.634 51.799 1.00 87.06 90 LYS A N 1
ATOM 708 C CA . LYS A 1 90 ? -17.262 25.374 52.872 1.00 87.06 90 LYS A CA 1
ATOM 709 C C . LYS A 1 90 ? -18.655 25.031 52.334 1.00 87.06 90 LYS A C 1
ATOM 711 O O . LYS A 1 90 ? -19.439 24.423 53.054 1.00 87.06 90 LYS A O 1
ATOM 716 N N . ASN A 1 91 ? -18.955 25.400 51.087 1.00 89.50 91 ASN A N 1
ATOM 717 C CA . ASN A 1 91 ? -20.194 25.047 50.396 1.00 89.50 91 ASN A CA 1
ATOM 718 C C . ASN A 1 91 ? -20.152 23.661 49.725 1.00 89.50 91 ASN A C 1
ATOM 720 O O . ASN A 1 91 ? -21.140 23.255 49.113 1.00 89.50 91 ASN A O 1
ATOM 724 N N . ASN A 1 92 ? -19.039 22.922 49.799 1.00 91.06 92 ASN A N 1
ATOM 725 C CA . ASN A 1 92 ? -18.975 21.521 49.373 1.00 91.06 92 ASN A CA 1
ATOM 726 C C . ASN A 1 92 ? -19.579 20.617 50.454 1.00 91.06 92 ASN A C 1
ATOM 728 O O . ASN A 1 92 ? -18.887 19.866 51.139 1.00 91.06 92 ASN A O 1
ATOM 732 N N . THR A 1 93 ? -20.894 20.750 50.621 1.00 92.69 93 THR A N 1
ATOM 733 C CA . THR A 1 93 ? -21.689 20.014 51.603 1.00 92.69 93 THR A CA 1
ATOM 734 C C . THR A 1 93 ? -22.107 18.637 51.088 1.00 92.69 93 THR A C 1
ATOM 736 O O . THR A 1 93 ? -21.972 18.322 49.899 1.00 92.69 93 THR A O 1
ATOM 739 N N . GLU A 1 94 ? -22.659 17.825 51.991 1.00 92.75 94 GLU A N 1
ATOM 740 C CA . GLU A 1 94 ? -23.253 16.529 51.663 1.00 92.75 94 GLU A CA 1
ATOM 741 C C . GLU A 1 94 ? -24.344 16.669 50.590 1.00 92.75 94 GLU A C 1
ATOM 743 O O . GLU A 1 94 ? -24.359 15.908 49.623 1.00 92.75 94 GLU A O 1
ATOM 748 N N . GLU A 1 95 ? -25.208 17.685 50.681 1.00 92.00 95 GLU A N 1
ATOM 749 C CA . GLU A 1 95 ? -26.287 17.899 49.711 1.00 92.00 95 GLU A CA 1
ATOM 750 C C . GLU A 1 95 ? -25.738 18.160 48.307 1.00 92.00 95 GLU A C 1
ATOM 752 O O . GLU A 1 95 ? -26.214 17.580 47.328 1.00 92.00 95 GLU A O 1
ATOM 757 N N . LYS A 1 96 ? -24.693 18.990 48.197 1.00 92.44 96 LYS A N 1
ATOM 758 C CA . LYS A 1 96 ? -24.029 19.261 46.915 1.00 92.44 96 LYS A CA 1
ATOM 759 C C . LYS A 1 96 ? -23.401 17.992 46.343 1.00 92.44 96 LYS A C 1
ATOM 761 O O . LYS A 1 96 ? -23.489 17.746 45.141 1.00 92.44 96 LYS A O 1
ATOM 766 N N . PHE A 1 97 ? -22.796 17.173 47.196 1.00 93.00 97 PHE A N 1
ATOM 767 C CA . PHE A 1 97 ? -22.213 15.901 46.786 1.00 93.00 97 PHE A CA 1
ATOM 768 C C . PHE A 1 97 ? -23.271 14.904 46.295 1.00 93.00 97 PHE A C 1
ATOM 770 O O . PHE A 1 97 ? -23.075 14.259 45.266 1.00 93.00 97 PHE A O 1
ATOM 777 N N . LEU A 1 98 ? -24.421 14.813 46.966 1.00 91.62 98 LEU A N 1
ATOM 778 C CA . LEU A 1 98 ? -25.538 13.961 46.548 1.00 91.62 98 LEU A CA 1
ATOM 779 C C . LEU A 1 98 ? -26.121 14.385 45.193 1.00 91.62 98 LEU A C 1
ATOM 781 O O . LEU A 1 98 ? -26.461 13.522 44.379 1.00 91.62 98 LEU A O 1
ATOM 7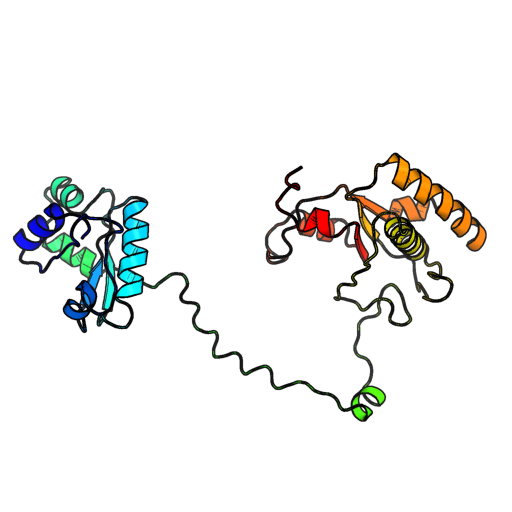85 N N . ILE A 1 99 ? -26.181 15.691 44.911 1.00 91.56 99 ILE A N 1
ATOM 786 C CA . ILE A 1 99 ? -26.560 16.201 43.584 1.00 91.56 99 ILE A CA 1
ATOM 787 C C . ILE A 1 99 ? -25.564 15.704 42.530 1.00 91.56 99 ILE A C 1
ATOM 789 O O . ILE A 1 99 ? -25.979 15.074 41.556 1.00 91.56 99 ILE A O 1
ATOM 793 N N . LEU A 1 100 ? -24.258 15.877 42.762 1.00 91.38 100 LEU A N 1
ATOM 794 C CA . LEU A 1 100 ? -23.210 15.396 41.852 1.00 91.38 100 LEU A CA 1
ATOM 795 C C . LEU A 1 100 ? -23.271 13.873 41.640 1.00 91.38 100 LEU A C 1
ATOM 797 O O . LEU A 1 100 ? -23.112 13.386 40.520 1.00 91.38 100 LEU A O 1
ATOM 801 N N . LEU A 1 101 ? -23.552 13.104 42.695 1.00 89.88 101 LEU A N 1
ATOM 802 C CA . LEU A 1 101 ? -23.772 11.659 42.601 1.00 89.88 101 LEU A CA 1
ATOM 803 C C . LEU A 1 101 ? -24.986 11.318 41.730 1.00 89.88 101 LEU A C 1
ATOM 805 O O . LEU A 1 101 ? -24.921 10.372 40.939 1.00 89.88 101 LEU A O 1
ATOM 809 N N . SER A 1 102 ? -26.083 12.069 41.843 1.00 87.69 102 SER A N 1
ATOM 810 C CA . SER A 1 102 ? -27.280 11.850 41.022 1.00 87.69 102 SER A CA 1
ATOM 8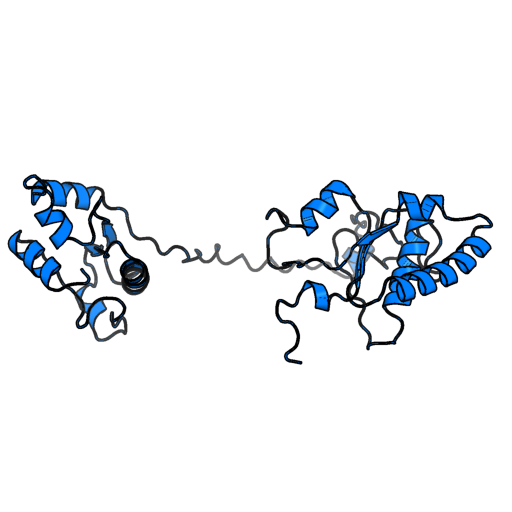11 C C . SER A 1 102 ? -27.010 12.090 39.531 1.00 87.69 102 SER A C 1
ATOM 813 O O . SER A 1 102 ? -27.474 11.314 38.691 1.00 87.69 102 SER A O 1
ATOM 815 N N . GLU A 1 103 ? -26.171 13.081 39.222 1.00 89.12 103 GLU A N 1
ATOM 816 C CA . GLU A 1 103 ? -25.756 13.466 37.868 1.00 89.12 103 GLU A CA 1
ATOM 817 C C . GLU A 1 103 ? -24.601 12.612 37.313 1.00 89.12 103 GLU A C 1
ATOM 819 O O . GLU A 1 103 ? -24.267 12.695 36.126 1.00 89.12 103 GLU A O 1
ATOM 824 N N . SER A 1 104 ? -23.990 11.770 38.155 1.00 88.19 104 SER A N 1
ATOM 825 C CA . SER A 1 104 ? -22.871 10.919 37.758 1.00 88.19 104 SER A CA 1
ATOM 826 C C . SER A 1 104 ? -23.263 9.956 36.636 1.00 88.19 104 SER A C 1
ATOM 828 O O . SER A 1 104 ? -24.359 9.376 36.597 1.00 88.19 104 SER A O 1
ATOM 830 N N . ARG A 1 105 ? -22.346 9.796 35.681 1.00 85.75 105 ARG A N 1
ATOM 831 C CA . ARG A 1 105 ? -22.580 8.994 34.480 1.00 85.75 105 ARG A CA 1
ATOM 832 C C . ARG A 1 105 ? -22.301 7.528 34.770 1.00 85.75 105 ARG A C 1
ATOM 834 O O . ARG A 1 105 ? -21.376 7.194 35.510 1.00 85.75 105 ARG A O 1
ATOM 841 N N . GLU A 1 106 ? -23.072 6.649 34.135 1.00 87.81 106 GLU A N 1
ATOM 842 C CA . GLU A 1 106 ? -22.734 5.228 34.105 1.00 87.81 106 GLU A CA 1
ATOM 843 C C . GLU A 1 106 ? -21.327 5.038 33.550 1.00 87.81 106 GLU A C 1
ATOM 845 O O . GLU A 1 106 ? -20.978 5.544 32.477 1.00 87.81 106 GLU A O 1
ATOM 850 N N . TRP A 1 107 ? -20.522 4.288 34.293 1.00 86.12 107 TRP A N 1
ATOM 851 C CA . TRP A 1 107 ? -19.227 3.863 33.823 1.00 86.12 107 TRP A CA 1
ATOM 852 C C . TRP A 1 107 ? -19.441 2.783 32.766 1.00 86.12 107 TRP A C 1
ATOM 854 O O . TRP A 1 107 ? -20.011 1.722 33.021 1.00 86.12 107 TRP A O 1
ATOM 864 N N . LYS A 1 108 ? -18.977 3.067 31.553 1.00 78.25 108 LYS A N 1
ATOM 865 C CA . LYS A 1 108 ? -18.933 2.105 30.457 1.00 78.25 108 LYS A CA 1
ATOM 866 C C . LYS A 1 108 ? -17.476 1.895 30.108 1.00 78.25 108 LYS A C 1
ATOM 868 O O . LYS A 1 108 ? -16.773 2.861 29.812 1.00 78.25 108 LYS A O 1
ATOM 873 N N . LYS A 1 109 ? -17.026 0.641 30.098 1.00 65.62 109 LYS A N 1
ATOM 874 C CA . LYS A 1 109 ? -15.703 0.302 29.579 1.00 65.62 109 LYS A CA 1
ATOM 875 C C . LYS A 1 109 ? -15.602 0.816 28.140 1.00 65.62 109 LYS A C 1
ATOM 877 O O . LYS A 1 109 ? -16.269 0.278 27.253 1.00 65.62 109 LYS A O 1
ATOM 882 N N . LYS A 1 110 ? -14.773 1.837 27.890 1.00 54.31 110 LYS A N 1
ATOM 883 C CA . LYS A 1 110 ? -14.310 2.151 26.531 1.00 54.31 110 LYS A CA 1
ATOM 884 C C . LYS A 1 110 ? -13.603 0.889 26.028 1.00 54.31 110 LYS A C 1
ATOM 886 O O . LYS A 1 110 ? -12.529 0.558 26.512 1.00 54.31 110 LYS A O 1
ATOM 891 N N . GLY A 1 111 ? -14.253 0.126 25.151 1.00 42.44 111 GLY A N 1
ATOM 892 C CA . GLY A 1 111 ? -13.702 -1.135 24.652 1.00 42.44 111 GLY A CA 1
ATOM 893 C C . GLY A 1 111 ? -14.094 -2.395 25.435 1.00 42.44 111 GLY A C 1
ATOM 894 O O . GLY A 1 111 ? -13.322 -3.348 25.488 1.00 42.44 111 GLY A O 1
ATOM 895 N N . LEU A 1 112 ? -15.325 -2.495 25.946 1.00 41.06 112 LEU A N 1
ATOM 896 C CA . LEU A 1 112 ? -16.093 -3.618 25.411 1.00 41.06 112 LEU A CA 1
ATOM 897 C C . LEU A 1 112 ? -16.579 -3.141 24.056 1.00 41.06 112 LEU A C 1
ATOM 899 O O . LEU A 1 112 ? -17.583 -2.440 23.949 1.00 41.06 112 LEU A O 1
ATOM 903 N N . LEU A 1 113 ? -15.836 -3.527 23.020 1.00 39.69 113 LEU A N 1
ATOM 904 C CA . LEU A 1 113 ? -16.488 -3.909 21.785 1.00 39.69 113 LEU A CA 1
ATOM 905 C C . LEU A 1 113 ? -17.743 -4.664 22.239 1.00 39.69 113 LEU A C 1
ATOM 907 O O . LEU A 1 113 ? -17.634 -5.717 22.876 1.00 39.69 113 LEU A O 1
ATOM 911 N N . GLN A 1 114 ? -18.935 -4.120 21.963 1.00 37.06 114 GLN A N 1
ATOM 912 C CA . GLN A 1 114 ? -20.032 -5.025 21.661 1.00 37.06 114 GLN A CA 1
ATOM 913 C C . GLN A 1 114 ? -19.369 -6.093 20.799 1.00 37.06 114 GLN A C 1
ATOM 915 O O . GLN A 1 114 ? -18.656 -5.734 19.855 1.00 37.06 114 GLN A O 1
ATOM 920 N N . LYS A 1 115 ? -19.502 -7.380 21.142 1.00 39.06 115 LYS A N 1
ATOM 921 C CA . LYS A 1 115 ? -19.399 -8.360 20.069 1.00 39.06 115 LYS A CA 1
ATOM 922 C C . LYS A 1 115 ? -20.321 -7.772 19.014 1.00 39.06 115 LYS A C 1
ATOM 924 O O . LYS A 1 115 ? -21.525 -7.706 19.273 1.00 39.06 115 LYS A O 1
ATOM 929 N N . ALA A 1 116 ? -19.741 -7.226 17.937 1.00 37.25 116 ALA A N 1
ATOM 930 C CA . ALA A 1 116 ? -20.484 -6.884 16.744 1.00 37.25 116 ALA A CA 1
ATOM 931 C C . ALA A 1 116 ? -21.437 -8.063 16.580 1.00 37.25 116 ALA A C 1
ATOM 933 O O . ALA A 1 116 ? -20.934 -9.185 16.761 1.00 37.25 116 ALA A O 1
ATOM 934 N N . PRO A 1 117 ? -22.765 -7.826 16.476 1.00 41.56 117 PRO A N 1
ATOM 935 C CA . PRO A 1 117 ? -23.766 -8.895 16.502 1.00 41.56 117 PRO A CA 1
ATOM 936 C C . PRO A 1 117 ? -23.165 -10.041 15.728 1.00 41.56 117 PRO A C 1
ATOM 938 O O . PRO A 1 117 ? -22.865 -9.751 14.574 1.00 41.56 117 PRO A O 1
ATOM 941 N N . LEU A 1 118 ? -22.817 -11.158 16.424 1.00 45.59 118 LEU A N 1
ATOM 942 C CA . LEU A 1 118 ? -21.873 -12.195 15.955 1.00 45.59 118 LEU A CA 1
ATOM 943 C C . LEU A 1 118 ? -21.958 -12.157 14.454 1.00 45.59 118 LEU A C 1
ATOM 945 O O . LEU A 1 118 ? -23.030 -12.568 14.008 1.00 45.59 118 LEU A O 1
ATOM 949 N N . GLU A 1 119 ? -20.986 -11.520 13.763 1.00 45.31 119 GLU A N 1
ATOM 950 C CA . GLU A 1 119 ? -21.133 -11.268 12.322 1.00 45.31 119 GLU A CA 1
ATOM 951 C C . GLU A 1 119 ? -21.671 -12.573 11.790 1.00 45.31 119 GLU A C 1
ATOM 953 O O . GLU A 1 119 ? -21.016 -13.598 12.035 1.00 45.31 119 GLU A O 1
ATOM 958 N N . GLU A 1 120 ? -22.922 -12.582 11.295 1.00 51.06 120 GLU A N 1
ATOM 959 C CA . GLU A 1 120 ? -23.515 -13.810 10.785 1.00 51.06 120 GLU A CA 1
ATOM 960 C C . GLU A 1 120 ? -22.440 -14.317 9.861 1.00 51.06 120 GLU A C 1
ATOM 962 O O . GLU A 1 120 ? -22.135 -13.587 8.917 1.00 51.06 120 GLU A O 1
ATOM 967 N N . LYS A 1 121 ? -21.755 -15.421 10.234 1.00 48.16 121 LYS A N 1
ATOM 968 C CA . LYS A 1 121 ? -20.512 -15.822 9.561 1.00 48.16 121 LYS A CA 1
ATOM 969 C C . LYS A 1 121 ? -20.849 -15.709 8.096 1.00 48.16 121 LYS A C 1
ATOM 971 O O . LYS A 1 121 ? -21.768 -16.452 7.729 1.00 48.16 121 LYS A O 1
ATOM 976 N N . PRO A 1 122 ? -20.242 -14.761 7.346 1.00 52.78 122 PRO A N 1
ATOM 977 C CA . PRO A 1 122 ? -20.837 -14.269 6.116 1.00 52.78 122 PRO A CA 1
ATOM 978 C C . PRO A 1 122 ? -21.220 -15.502 5.339 1.00 52.78 122 PRO A C 1
ATOM 980 O O . PRO A 1 122 ? -20.354 -16.369 5.156 1.00 52.78 122 PRO A O 1
ATOM 983 N N . ALA A 1 123 ? -22.533 -15.669 5.109 1.00 64.44 123 ALA A N 1
ATOM 984 C CA . ALA A 1 123 ? -23.081 -16.913 4.590 1.00 64.44 123 ALA A CA 1
ATOM 985 C C . ALA A 1 123 ? -22.157 -17.328 3.459 1.00 64.44 123 ALA A C 1
ATOM 987 O O . ALA A 1 123 ? -21.922 -16.499 2.583 1.00 64.44 123 ALA A O 1
ATOM 988 N N . ARG A 1 124 ? -21.510 -18.503 3.577 1.00 68.62 124 ARG A N 1
ATOM 989 C CA . ARG A 1 124 ? -20.376 -18.851 2.711 1.00 68.62 124 ARG A CA 1
ATOM 990 C C . ARG A 1 124 ? -20.796 -18.563 1.280 1.00 68.62 124 ARG A C 1
ATOM 992 O O . ARG A 1 124 ? -21.669 -19.250 0.759 1.00 68.62 124 ARG A O 1
ATOM 999 N N . VAL A 1 125 ? -20.225 -17.519 0.692 1.00 74.19 125 VAL A N 1
ATOM 1000 C CA . VAL A 1 125 ? -20.549 -17.144 -0.673 1.00 74.19 125 VAL A CA 1
ATOM 1001 C C . VAL A 1 125 ? -19.776 -18.125 -1.529 1.00 74.19 125 VAL A C 1
ATOM 1003 O O . VAL A 1 125 ? -18.548 -18.172 -1.479 1.00 74.19 125 VAL A O 1
ATOM 1006 N N . TYR A 1 126 ? -20.497 -18.975 -2.245 1.00 80.00 126 TYR A N 1
ATOM 1007 C CA . TYR A 1 126 ? -19.915 -19.892 -3.205 1.00 80.00 126 TYR A CA 1
ATOM 1008 C C . TYR A 1 126 ? -20.617 -19.698 -4.538 1.00 80.00 126 TYR A C 1
ATOM 1010 O O . TYR A 1 126 ? -21.824 -19.477 -4.602 1.00 80.00 126 TYR A O 1
ATOM 1018 N N . ILE A 1 127 ? -19.836 -19.819 -5.597 1.00 83.50 127 ILE A N 1
ATOM 1019 C CA . ILE A 1 127 ? -20.334 -20.033 -6.945 1.00 83.50 127 ILE A CA 1
ATOM 1020 C C . ILE A 1 127 ? -19.904 -21.438 -7.342 1.00 83.50 127 ILE A C 1
ATOM 1022 O O . ILE A 1 127 ? -18.807 -21.895 -7.011 1.00 83.50 127 ILE A O 1
ATOM 1026 N N . THR A 1 128 ? -20.784 -22.168 -8.008 1.00 86.75 128 THR A N 1
ATOM 1027 C CA . THR A 1 128 ? -20.402 -23.427 -8.646 1.00 86.75 128 THR A CA 1
ATOM 1028 C C . THR A 1 128 ? -19.490 -23.139 -9.838 1.00 86.75 128 THR A C 1
ATOM 1030 O O . THR A 1 128 ? -19.550 -22.063 -10.430 1.00 86.75 128 THR A O 1
ATOM 1033 N N . GLY A 1 129 ? -18.674 -24.114 -10.251 1.00 87.81 129 GLY A N 1
ATOM 1034 C CA . GLY A 1 129 ? -17.847 -23.956 -11.455 1.00 87.81 129 GLY A CA 1
ATOM 1035 C C . GLY A 1 129 ? -18.672 -23.629 -12.706 1.00 87.81 129 GLY A C 1
ATOM 1036 O O . GLY A 1 129 ? -18.220 -22.884 -13.562 1.00 87.81 129 GLY A O 1
ATOM 1037 N N . LYS A 1 130 ? -19.918 -24.115 -12.778 1.00 89.38 130 LYS A N 1
ATOM 1038 C CA . LYS A 1 130 ? -20.857 -23.754 -13.845 1.00 89.38 130 LYS A CA 1
ATOM 1039 C C . LYS A 1 130 ? -21.238 -22.271 -13.791 1.00 89.38 130 LYS A C 1
ATOM 1041 O O . LYS A 1 130 ? -21.139 -21.592 -14.804 1.00 89.38 130 LYS A O 1
ATOM 1046 N N . GLN A 1 131 ? -21.609 -21.770 -12.611 1.00 85.50 131 GLN A N 1
ATOM 1047 C CA . GLN A 1 131 ? -21.921 -20.351 -12.412 1.00 85.50 131 GLN A CA 1
ATOM 1048 C C . GLN A 1 131 ? -20.730 -19.454 -12.756 1.00 85.50 131 GLN A C 1
ATOM 1050 O O . GLN A 1 131 ? -20.913 -18.472 -13.456 1.00 85.50 131 GLN A O 1
ATOM 1055 N N . LEU A 1 132 ? -19.504 -19.832 -12.377 1.00 84.94 132 LEU A N 1
ATOM 1056 C CA . LEU A 1 132 ? -18.294 -19.095 -12.764 1.00 84.94 132 LEU A CA 1
ATOM 1057 C C . LEU A 1 132 ? -18.136 -18.955 -14.290 1.00 84.94 132 LEU A C 1
ATOM 1059 O O . LEU A 1 132 ? -17.665 -17.925 -14.759 1.00 84.94 132 LEU A O 1
ATOM 1063 N N . MET A 1 133 ? -18.499 -19.987 -15.057 1.00 86.31 133 MET A N 1
ATOM 1064 C CA . MET A 1 133 ? -18.365 -19.986 -16.519 1.00 86.31 133 MET A CA 1
ATOM 1065 C C . MET A 1 133 ? -19.497 -19.231 -17.231 1.00 86.31 133 MET A C 1
ATOM 1067 O O . MET A 1 133 ? -19.303 -18.770 -18.354 1.00 86.31 133 MET A O 1
ATOM 1071 N N . GLU A 1 134 ? -20.679 -19.148 -16.617 1.00 86.81 134 GLU A N 1
ATOM 1072 C CA . GLU A 1 134 ? -21.887 -18.554 -17.210 1.00 86.81 134 GLU A CA 1
ATOM 1073 C C . GLU A 1 134 ? -22.135 -17.110 -16.749 1.00 86.81 134 GLU A C 1
ATOM 1075 O O . GLU A 1 134 ? -22.760 -16.330 -17.470 1.00 86.81 134 GLU A O 1
ATOM 1080 N N . GLU A 1 135 ? -21.667 -16.739 -15.556 1.00 79.06 135 GLU A N 1
ATOM 1081 C CA . GLU A 1 135 ? -21.863 -15.401 -15.012 1.00 79.06 135 GLU A CA 1
ATOM 1082 C C . GLU A 1 135 ? -20.929 -14.383 -15.689 1.00 79.06 135 GLU A C 1
ATOM 1084 O O . GLU A 1 135 ? -19.723 -14.608 -15.812 1.00 79.06 135 GLU A O 1
ATOM 1089 N N . PRO A 1 136 ? -21.457 -13.226 -16.125 1.00 75.69 136 PRO A N 1
ATOM 1090 C CA . PRO A 1 136 ? -20.637 -12.193 -16.735 1.00 75.69 136 PRO A CA 1
ATOM 1091 C C . PRO A 1 136 ? -19.686 -11.578 -15.703 1.00 75.69 136 PRO A C 1
ATOM 1093 O O . PRO A 1 136 ? -20.100 -11.186 -14.610 1.00 75.69 136 PRO A O 1
ATOM 1096 N N . ILE A 1 137 ? -18.416 -11.431 -16.086 1.00 70.75 137 ILE A N 1
ATOM 1097 C CA . ILE A 1 137 ? -17.385 -10.788 -15.266 1.00 70.75 137 ILE A CA 1
ATOM 1098 C C . ILE A 1 137 ? -17.776 -9.323 -15.030 1.00 70.75 137 ILE A C 1
ATOM 1100 O O . ILE A 1 137 ? -17.905 -8.542 -15.973 1.00 70.75 137 ILE A O 1
ATOM 1104 N N . ARG A 1 138 ? -17.955 -8.950 -13.758 1.00 69.12 138 ARG A N 1
ATOM 1105 C CA . ARG A 1 138 ? -18.243 -7.574 -13.307 1.00 69.12 138 ARG A CA 1
ATOM 1106 C C . ARG A 1 138 ? -17.020 -6.892 -12.686 1.00 69.12 138 ARG A C 1
ATOM 1108 O O . ARG A 1 138 ? -17.164 -6.054 -11.804 1.00 69.12 138 ARG A O 1
ATOM 1115 N N . GLU A 1 139 ? -15.820 -7.292 -13.086 1.00 68.69 139 GLU A N 1
ATOM 1116 C CA . GLU A 1 139 ? -14.589 -6.693 -12.576 1.00 68.69 139 GLU A CA 1
ATOM 1117 C C . GLU A 1 139 ? -14.235 -5.433 -13.373 1.00 68.69 139 GLU A C 1
ATOM 1119 O O . GLU A 1 139 ? -14.371 -5.384 -14.598 1.00 68.69 139 GLU A O 1
ATOM 1124 N N . SER A 1 140 ? -13.770 -4.402 -12.667 1.00 72.75 140 SER A N 1
ATOM 1125 C CA . SER A 1 140 ? -13.196 -3.210 -13.288 1.00 72.75 140 SER A CA 1
ATOM 1126 C C . SER A 1 140 ? -11.955 -3.589 -14.096 1.00 72.75 140 SER A C 1
ATOM 1128 O O . SER A 1 140 ? -11.149 -4.413 -13.663 1.00 72.75 140 SER A O 1
ATOM 1130 N N . ALA A 1 141 ? -11.773 -2.966 -15.262 1.00 76.19 141 ALA A N 1
ATOM 1131 C CA . ALA A 1 141 ? -10.606 -3.220 -16.098 1.00 76.19 141 ALA A CA 1
ATOM 1132 C C . ALA A 1 141 ? -9.312 -2.893 -15.335 1.00 76.19 141 ALA A C 1
ATOM 1134 O O . ALA A 1 141 ? -9.155 -1.785 -14.817 1.00 76.19 141 ALA A O 1
ATOM 1135 N N . ALA A 1 142 ? -8.393 -3.856 -15.278 1.00 84.88 142 ALA A N 1
ATOM 1136 C CA . ALA A 1 142 ? -7.078 -3.657 -14.691 1.00 84.88 142 ALA A CA 1
ATOM 1137 C C . ALA A 1 142 ? -6.152 -2.895 -15.661 1.00 84.88 142 ALA A C 1
ATOM 1139 O O . ALA A 1 142 ? -6.258 -3.086 -16.878 1.00 84.88 142 ALA A O 1
ATOM 1140 N N . PRO A 1 143 ? -5.201 -2.087 -15.151 1.00 86.12 143 PRO A N 1
ATOM 1141 C CA . PRO A 1 143 ? -4.186 -1.421 -15.974 1.00 86.12 143 PRO A CA 1
ATOM 1142 C C . PRO A 1 143 ? -3.361 -2.382 -16.842 1.00 86.12 143 PRO A C 1
ATOM 1144 O O . PRO A 1 143 ? -2.885 -2.004 -17.912 1.00 86.12 143 PRO A O 1
ATOM 1147 N N . ILE A 1 144 ? -3.216 -3.632 -16.391 1.00 87.62 144 ILE A N 1
ATOM 1148 C CA . ILE A 1 144 ? -2.512 -4.705 -17.093 1.00 87.62 144 ILE A CA 1
ATOM 1149 C C . ILE A 1 144 ? -3.459 -5.887 -17.269 1.00 87.62 144 ILE A C 1
ATOM 1151 O O . ILE A 1 144 ? -4.046 -6.382 -16.307 1.00 87.62 144 ILE A O 1
ATOM 1155 N N . GLY A 1 145 ? -3.620 -6.327 -18.514 1.00 85.12 145 GLY A N 1
ATOM 1156 C CA . GLY A 1 145 ? -4.599 -7.335 -18.896 1.00 85.12 145 GLY A CA 1
ATOM 1157 C C . GLY A 1 145 ? -4.172 -8.780 -18.626 1.00 85.12 145 GLY A C 1
ATOM 1158 O O . GLY A 1 145 ? -3.142 -9.068 -18.019 1.00 85.12 145 GLY A O 1
ATOM 1159 N N . LYS A 1 146 ? -5.003 -9.713 -19.117 1.00 82.69 146 LYS A N 1
ATOM 1160 C CA . LYS A 1 146 ? -4.869 -11.174 -18.932 1.00 82.69 146 LYS A CA 1
ATOM 1161 C C . LYS A 1 146 ? -4.796 -11.632 -17.465 1.00 82.69 146 LYS A C 1
ATOM 1163 O O . LYS A 1 146 ? -4.205 -12.665 -17.172 1.00 82.69 146 LYS A O 1
ATOM 1168 N N . GLY A 1 147 ? -5.411 -10.878 -16.554 1.00 75.12 147 GLY A N 1
ATOM 1169 C CA . GLY A 1 147 ? -5.521 -11.259 -15.144 1.00 75.12 147 GLY A CA 1
ATOM 1170 C C . GLY A 1 147 ? -4.208 -11.195 -14.362 1.00 75.12 147 GLY A C 1
ATOM 1171 O O . GLY A 1 147 ? -4.141 -11.766 -13.280 1.00 75.12 147 GLY A O 1
ATOM 1172 N N . PHE A 1 148 ? -3.174 -10.518 -14.885 1.00 80.81 148 PHE A N 1
ATOM 1173 C CA . PHE A 1 148 ? -1.946 -10.271 -14.120 1.00 80.81 148 PHE A CA 1
ATOM 1174 C C . PHE A 1 148 ? -2.216 -9.374 -12.913 1.00 80.81 148 PHE A C 1
ATOM 1176 O O . PHE A 1 148 ? -1.734 -9.641 -11.816 1.00 80.81 148 PHE A O 1
ATOM 1183 N N . PHE A 1 149 ? -3.046 -8.349 -13.118 1.00 81.81 149 PHE A N 1
ATOM 1184 C CA . PHE A 1 149 ? -3.604 -7.532 -12.055 1.00 81.81 149 PHE A CA 1
ATOM 1185 C C . PHE A 1 149 ? -5.124 -7.581 -12.074 1.00 81.81 149 PHE A C 1
ATOM 1187 O O . PHE A 1 149 ? -5.751 -7.763 -13.118 1.00 81.81 149 PHE A O 1
ATOM 1194 N N . VAL A 1 150 ? -5.701 -7.381 -10.894 1.00 73.50 150 VAL A N 1
ATOM 1195 C CA . VAL A 1 150 ? -7.126 -7.132 -10.696 1.00 73.50 150 VAL A CA 1
ATOM 1196 C C . VAL A 1 150 ? -7.226 -5.819 -9.939 1.00 73.50 150 VAL A C 1
ATOM 1198 O O . VAL A 1 150 ? -6.534 -5.632 -8.936 1.00 73.50 150 VAL A O 1
ATOM 1201 N N . SER A 1 151 ? -8.052 -4.903 -10.436 1.00 73.12 151 SER A N 1
ATOM 1202 C CA . SER A 1 151 ? -8.281 -3.619 -9.776 1.00 73.12 151 SER A CA 1
ATOM 1203 C C . SER A 1 151 ? -8.746 -3.830 -8.334 1.00 73.12 151 SER A C 1
ATOM 1205 O O . SER A 1 151 ? -9.442 -4.799 -8.037 1.00 73.12 151 SER A O 1
ATOM 1207 N N . GLU A 1 152 ? -8.341 -2.923 -7.441 1.00 74.81 152 GLU A N 1
ATOM 1208 C CA . GLU A 1 152 ? -8.687 -2.960 -6.009 1.00 74.81 152 GLU A CA 1
ATOM 1209 C C . GLU A 1 152 ? -8.124 -4.175 -5.242 1.00 74.81 152 GLU A C 1
ATOM 1211 O O . GLU A 1 152 ? -8.603 -4.515 -4.160 1.00 74.81 152 GLU A O 1
ATOM 1216 N N . ARG A 1 153 ? -7.082 -4.834 -5.770 1.00 78.12 153 ARG A N 1
ATOM 1217 C CA . ARG A 1 153 ? -6.372 -5.924 -5.083 1.00 78.12 153 ARG A CA 1
ATOM 1218 C C . ARG A 1 153 ? -4.879 -5.647 -4.956 1.00 78.12 153 ARG A C 1
ATOM 1220 O O . ARG A 1 153 ? -4.295 -4.892 -5.728 1.00 78.12 153 ARG A O 1
ATOM 1227 N N . TYR A 1 154 ? -4.256 -6.321 -3.994 1.00 83.12 154 TYR A N 1
ATOM 1228 C CA . TYR A 1 154 ? -2.809 -6.311 -3.799 1.00 83.12 154 TYR A CA 1
ATOM 1229 C C . TYR A 1 154 ? -2.172 -7.521 -4.484 1.00 83.12 154 TYR A C 1
ATOM 1231 O O . TYR A 1 154 ? -2.707 -8.628 -4.423 1.00 83.12 154 TYR A O 1
ATOM 1239 N N . THR A 1 155 ? -1.010 -7.315 -5.101 1.00 86.44 155 THR A N 1
ATOM 1240 C CA . THR A 1 155 ? -0.176 -8.389 -5.657 1.00 86.44 155 THR A CA 1
ATOM 1241 C C . THR A 1 155 ? 1.160 -8.399 -4.933 1.00 86.44 155 THR A C 1
ATOM 1243 O O . THR A 1 155 ? 1.781 -7.351 -4.778 1.00 86.44 155 THR A O 1
ATOM 1246 N N . ILE A 1 156 ? 1.599 -9.576 -4.485 1.00 88.19 156 ILE A N 1
ATOM 1247 C CA . ILE A 1 156 ? 2.875 -9.750 -3.787 1.00 88.19 156 ILE A CA 1
ATOM 1248 C C . ILE A 1 156 ? 3.846 -10.460 -4.724 1.00 88.19 156 ILE A C 1
ATOM 1250 O O . ILE A 1 156 ? 3.606 -11.597 -5.130 1.00 88.19 156 ILE A O 1
ATOM 1254 N N . LEU A 1 157 ? 4.959 -9.795 -5.030 1.00 88.00 157 LEU A N 1
ATOM 1255 C CA . LEU A 1 157 ? 6.113 -10.395 -5.689 1.00 88.00 157 LEU A CA 1
ATOM 1256 C C . LEU A 1 157 ? 7.176 -10.708 -4.629 1.00 88.00 157 LEU A C 1
ATOM 1258 O O . LEU A 1 157 ? 7.675 -9.801 -3.966 1.00 88.00 157 LEU A O 1
ATOM 1262 N N . ALA A 1 158 ? 7.525 -11.984 -4.474 1.00 89.25 158 ALA A N 1
ATOM 1263 C CA . ALA A 1 158 ? 8.486 -12.442 -3.474 1.00 89.25 158 ALA A CA 1
ATOM 1264 C C . ALA A 1 158 ? 9.616 -13.249 -4.122 1.00 89.25 158 ALA A C 1
ATOM 1266 O O . ALA A 1 158 ? 9.376 -14.133 -4.939 1.00 89.25 158 ALA A O 1
ATOM 1267 N N . ALA A 1 159 ? 10.847 -12.936 -3.729 1.00 88.75 159 ALA A N 1
ATOM 1268 C CA . ALA A 1 159 ? 12.077 -13.635 -4.090 1.00 88.75 159 ALA A CA 1
ATOM 1269 C C . ALA A 1 159 ? 13.187 -13.216 -3.112 1.00 88.75 159 ALA A C 1
ATOM 1271 O O . ALA A 1 159 ? 13.052 -12.196 -2.424 1.00 88.75 159 ALA A O 1
ATOM 1272 N N . SER A 1 160 ? 14.291 -13.960 -3.075 1.00 85.75 160 SER A N 1
ATOM 1273 C CA . SER A 1 160 ? 15.479 -13.595 -2.293 1.00 85.75 160 SER A CA 1
ATOM 1274 C C . SER A 1 160 ? 16.102 -12.279 -2.778 1.00 85.75 160 SER A C 1
ATOM 1276 O O . SER A 1 160 ? 15.755 -11.755 -3.845 1.00 85.75 160 SER A O 1
ATOM 1278 N N . ASP A 1 161 ? 16.977 -11.690 -1.964 1.00 83.25 161 ASP A N 1
ATOM 1279 C CA . ASP A 1 161 ? 17.761 -10.529 -2.385 1.00 83.25 161 ASP A CA 1
ATOM 1280 C C . ASP A 1 161 ? 18.631 -10.866 -3.613 1.00 83.25 161 ASP A C 1
ATOM 1282 O O . ASP A 1 161 ? 19.072 -12.001 -3.777 1.00 83.25 161 ASP A O 1
ATOM 1286 N N . GLY A 1 162 ? 18.809 -9.904 -4.516 1.00 84.31 162 GLY A N 1
ATOM 1287 C CA . GLY A 1 162 ? 19.565 -10.080 -5.762 1.00 84.31 162 GLY A CA 1
ATOM 1288 C C . GLY A 1 162 ? 18.852 -10.838 -6.894 1.00 84.31 162 GLY A C 1
ATOM 1289 O O . GLY A 1 162 ? 19.295 -10.753 -8.035 1.00 84.31 162 GLY A O 1
ATOM 1290 N N . GLU A 1 163 ? 17.706 -11.482 -6.651 1.00 90.06 163 GLU A N 1
ATOM 1291 C CA . GLU A 1 163 ? 16.978 -12.298 -7.652 1.00 90.06 163 GLU A CA 1
ATOM 1292 C C . GLU A 1 163 ? 16.171 -11.477 -8.684 1.00 90.06 163 GLU A C 1
ATOM 1294 O O . GLU A 1 163 ? 15.294 -11.987 -9.378 1.00 90.06 163 GLU A O 1
ATOM 1299 N N . GLY A 1 164 ? 16.425 -10.168 -8.782 1.00 89.94 164 GLY A N 1
ATOM 1300 C CA . GLY A 1 164 ? 15.862 -9.327 -9.843 1.00 89.94 164 GLY A CA 1
ATOM 1301 C C . GLY A 1 164 ? 14.457 -8.766 -9.599 1.00 89.94 164 GLY A C 1
ATOM 1302 O O . GLY A 1 164 ? 13.869 -8.240 -10.541 1.00 89.94 164 GLY A O 1
ATOM 1303 N N . LYS A 1 165 ? 13.929 -8.793 -8.364 1.00 92.31 165 LYS A N 1
ATOM 1304 C CA . LYS A 1 165 ? 12.614 -8.201 -8.016 1.00 92.31 165 LYS A CA 1
ATOM 1305 C C . LYS A 1 165 ? 12.476 -6.757 -8.498 1.00 92.31 165 LYS A C 1
ATOM 1307 O O . LYS A 1 165 ? 11.594 -6.457 -9.292 1.00 92.31 165 LYS A O 1
ATOM 1312 N N . THR A 1 166 ? 13.404 -5.894 -8.089 1.00 92.00 166 THR A N 1
ATOM 1313 C CA . THR A 1 166 ? 13.436 -4.480 -8.484 1.00 92.00 166 THR A CA 1
ATOM 1314 C C . THR A 1 166 ? 13.571 -4.320 -9.994 1.00 92.00 166 THR A C 1
ATOM 1316 O O . THR A 1 166 ? 12.923 -3.468 -10.590 1.00 92.00 166 THR A O 1
ATOM 1319 N N . THR A 1 167 ? 14.377 -5.161 -10.647 1.00 93.75 167 THR A N 1
ATOM 1320 C CA . THR A 1 167 ? 14.508 -5.151 -12.109 1.00 93.75 167 THR A CA 1
ATOM 1321 C C . THR A 1 167 ? 13.166 -5.447 -12.780 1.00 93.75 167 THR A C 1
ATOM 1323 O O . THR A 1 167 ? 12.786 -4.719 -13.695 1.00 93.75 167 THR A O 1
ATOM 1326 N N . LEU A 1 168 ? 12.431 -6.454 -12.296 1.00 94.62 168 LEU A N 1
ATOM 1327 C CA . LEU A 1 168 ? 11.112 -6.830 -12.806 1.00 94.62 168 LEU A CA 1
ATOM 1328 C C . LEU A 1 168 ? 10.053 -5.754 -12.517 1.00 94.62 168 LEU A C 1
ATOM 1330 O O . LEU A 1 168 ? 9.276 -5.413 -13.406 1.00 94.62 168 LEU A O 1
ATOM 1334 N N . CYS A 1 169 ? 10.046 -5.181 -11.311 1.00 94.75 169 CYS A N 1
ATOM 1335 C CA . CYS A 1 169 ? 9.147 -4.090 -10.930 1.00 94.75 169 CYS A CA 1
ATOM 1336 C C . CYS A 1 169 ? 9.381 -2.832 -11.778 1.00 94.75 169 CYS A C 1
ATOM 1338 O O . CYS A 1 169 ? 8.423 -2.197 -12.217 1.00 94.75 169 CYS A O 1
ATOM 1340 N N . LEU A 1 170 ? 10.638 -2.483 -12.066 1.00 95.31 170 LEU A N 1
ATOM 1341 C CA . LEU A 1 170 ? 10.961 -1.377 -12.972 1.00 95.31 170 LEU A CA 1
ATOM 1342 C C . LEU A 1 170 ? 10.547 -1.688 -14.414 1.00 95.31 170 LEU A C 1
ATOM 1344 O O . LEU A 1 170 ? 10.019 -0.809 -15.089 1.00 95.31 170 LEU A O 1
ATOM 1348 N N . GLN A 1 171 ? 10.704 -2.932 -14.870 1.00 95.75 171 GLN A N 1
ATOM 1349 C CA . GLN A 1 171 ? 10.276 -3.339 -16.213 1.00 95.75 171 GLN A CA 1
ATOM 1350 C C . GLN A 1 171 ? 8.764 -3.234 -16.369 1.00 95.75 171 GLN A C 1
ATOM 1352 O O . GLN A 1 171 ? 8.271 -2.725 -17.376 1.00 95.75 171 GLN A O 1
ATOM 1357 N N . LEU A 1 172 ? 8.037 -3.672 -15.345 1.00 95.69 172 LEU A N 1
ATOM 1358 C CA . LEU A 1 172 ? 6.598 -3.513 -15.235 1.00 95.69 172 LEU A CA 1
ATOM 1359 C C . LEU A 1 172 ? 6.202 -2.036 -15.280 1.00 95.69 172 LEU A C 1
ATOM 1361 O O . LEU A 1 172 ? 5.325 -1.667 -16.058 1.00 95.69 172 LEU A O 1
ATOM 1365 N N . ALA A 1 173 ? 6.858 -1.191 -14.481 1.00 96.75 173 ALA A N 1
ATOM 1366 C CA . ALA A 1 173 ? 6.585 0.239 -14.442 1.00 96.75 173 ALA A CA 1
ATOM 1367 C C . ALA A 1 173 ? 6.817 0.887 -15.814 1.00 96.75 173 ALA A C 1
ATOM 1369 O O . ALA A 1 173 ? 5.951 1.605 -16.305 1.00 96.75 173 ALA A O 1
ATOM 1370 N N . LEU A 1 174 ? 7.936 0.590 -16.478 1.00 97.38 174 LEU A N 1
ATOM 1371 C CA . LEU A 1 174 ? 8.241 1.146 -17.796 1.00 97.38 174 LEU A CA 1
ATOM 1372 C C . LEU A 1 174 ? 7.263 0.664 -18.878 1.00 97.38 174 LEU A C 1
ATOM 1374 O O . LEU A 1 174 ? 6.837 1.457 -19.719 1.00 97.38 174 LEU A O 1
ATOM 1378 N N . ALA A 1 175 ? 6.860 -0.607 -18.847 1.00 96.56 175 ALA A N 1
ATOM 1379 C CA . ALA A 1 175 ? 5.816 -1.129 -19.727 1.00 96.56 175 ALA A CA 1
ATOM 1380 C C . ALA A 1 175 ? 4.473 -0.411 -19.483 1.00 96.56 175 ALA A C 1
ATOM 1382 O O . ALA A 1 175 ? 3.833 0.060 -20.425 1.00 96.56 175 ALA A O 1
ATOM 1383 N N . ALA A 1 176 ? 4.097 -0.236 -18.214 1.00 96.44 176 ALA A N 1
ATOM 1384 C CA . ALA A 1 176 ? 2.865 0.423 -17.798 1.00 96.44 176 ALA A CA 1
ATOM 1385 C C . ALA A 1 176 ? 2.802 1.899 -18.233 1.00 96.44 176 ALA A C 1
ATOM 1387 O O . ALA A 1 176 ? 1.817 2.324 -18.841 1.00 96.44 176 ALA A O 1
ATOM 1388 N N . ILE A 1 177 ? 3.862 2.679 -17.999 1.00 97.94 177 ILE A N 1
ATOM 1389 C CA . ILE A 1 177 ? 3.879 4.111 -18.342 1.00 97.94 177 ILE A CA 1
ATOM 1390 C C . ILE A 1 177 ? 3.943 4.386 -19.844 1.00 97.94 177 ILE A C 1
ATOM 1392 O O . ILE A 1 177 ? 3.666 5.511 -20.255 1.00 97.94 177 ILE A O 1
ATOM 1396 N N . THR A 1 178 ? 4.326 3.393 -20.651 1.00 96.81 178 THR A N 1
ATOM 139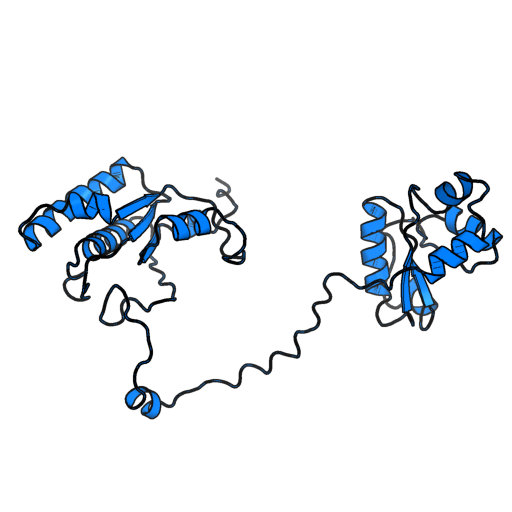7 C CA . THR A 1 178 ? 4.454 3.520 -22.111 1.00 96.81 178 THR A CA 1
ATOM 1398 C C . THR A 1 178 ? 3.331 2.831 -22.882 1.00 96.81 178 THR A C 1
ATOM 1400 O O . THR A 1 178 ? 3.206 3.055 -24.085 1.00 96.81 178 THR A O 1
ATOM 1403 N N . GLY A 1 179 ? 2.499 2.019 -22.220 1.00 95.12 179 GLY A N 1
ATOM 1404 C CA . GLY A 1 179 ? 1.500 1.187 -22.899 1.00 95.12 179 GLY A CA 1
ATOM 1405 C C . GLY A 1 179 ? 2.116 0.024 -23.686 1.00 95.12 179 GLY A C 1
ATOM 1406 O O . GLY A 1 179 ? 1.498 -0.479 -24.621 1.00 95.12 179 GLY A O 1
ATOM 1407 N N . THR A 1 180 ? 3.341 -0.381 -23.349 1.00 94.88 180 THR A N 1
ATOM 1408 C CA . THR A 1 180 ? 4.022 -1.514 -23.991 1.00 94.88 180 THR A CA 1
ATOM 1409 C C . THR A 1 180 ? 3.599 -2.815 -23.316 1.00 94.88 180 THR A C 1
ATOM 1411 O O . THR A 1 180 ? 3.412 -2.856 -22.102 1.00 94.88 180 THR A O 1
ATOM 1414 N N . THR A 1 181 ? 3.464 -3.902 -24.078 1.00 93.94 181 THR A N 1
ATOM 1415 C CA . THR A 1 181 ? 3.174 -5.232 -23.523 1.00 93.94 181 THR A CA 1
ATOM 1416 C C . THR A 1 181 ? 4.240 -5.638 -22.503 1.00 93.94 181 THR A C 1
ATOM 1418 O O . THR A 1 181 ? 5.434 -5.658 -22.803 1.00 93.94 181 THR A O 1
ATOM 1421 N N . PHE A 1 182 ? 3.814 -6.007 -21.298 1.00 94.81 182 PHE A N 1
ATOM 1422 C CA . PHE A 1 182 ? 4.707 -6.509 -20.263 1.00 94.81 182 PHE A CA 1
ATOM 1423 C C . PHE A 1 182 ? 5.022 -7.996 -20.493 1.00 94.81 182 PHE A C 1
ATOM 1425 O O . PHE A 1 182 ? 4.117 -8.809 -20.702 1.00 94.81 182 PHE A O 1
ATOM 1432 N N . LEU A 1 183 ? 6.315 -8.346 -20.475 1.00 92.69 183 LEU A N 1
ATOM 1433 C CA . LEU A 1 183 ? 6.843 -9.693 -20.764 1.00 92.69 183 LEU A CA 1
ATOM 1434 C C . LEU A 1 183 ? 6.350 -10.291 -22.095 1.00 92.69 183 LEU A C 1
ATOM 1436 O O . LEU A 1 183 ? 6.211 -11.505 -22.208 1.00 92.69 183 LEU A O 1
ATOM 1440 N N . ASP A 1 184 ? 6.022 -9.434 -23.068 1.00 89.62 184 ASP A N 1
ATOM 1441 C CA . ASP A 1 184 ? 5.427 -9.806 -24.365 1.00 89.62 184 ASP A CA 1
ATOM 1442 C C . ASP A 1 184 ? 4.155 -10.677 -24.260 1.00 89.62 184 ASP A C 1
ATOM 1444 O O . ASP A 1 184 ? 3.692 -11.306 -25.210 1.00 89.62 184 ASP A O 1
ATOM 1448 N N . PHE A 1 185 ? 3.549 -10.712 -23.073 1.00 92.12 185 PHE A N 1
ATOM 1449 C CA . PHE A 1 185 ? 2.416 -11.573 -22.780 1.00 92.12 185 PHE A CA 1
ATOM 1450 C C . PHE A 1 185 ? 1.245 -10.797 -22.192 1.00 92.12 185 PHE A C 1
ATOM 1452 O O . PHE A 1 185 ? 0.101 -11.044 -22.588 1.00 92.12 185 PHE A O 1
ATOM 1459 N N . PHE A 1 186 ? 1.507 -9.858 -21.284 1.00 94.00 186 PHE A N 1
ATOM 1460 C CA . PHE A 1 186 ? 0.494 -9.114 -20.544 1.00 94.00 186 PHE A CA 1
ATOM 1461 C C . PHE A 1 186 ? 0.252 -7.740 -21.189 1.00 94.00 186 PHE A C 1
ATOM 1463 O O . PHE A 1 186 ? 1.118 -6.866 -21.119 1.00 94.00 186 PHE A O 1
ATOM 1470 N N . PRO A 1 187 ? -0.898 -7.522 -21.849 1.00 92.56 187 PRO A N 1
ATOM 1471 C CA . PRO A 1 187 ? -1.146 -6.286 -22.579 1.00 92.56 187 PRO A CA 1
ATOM 1472 C C . PRO A 1 187 ? -1.360 -5.112 -21.621 1.00 92.56 187 PRO A C 1
ATOM 1474 O O . PRO A 1 187 ? -2.036 -5.255 -20.602 1.00 92.56 187 PRO A O 1
ATOM 1477 N N . VAL A 1 188 ? -0.851 -3.941 -21.999 1.00 94.00 188 VAL A N 1
ATOM 1478 C CA . VAL A 1 188 ? -1.102 -2.664 -21.322 1.00 94.00 188 VAL A CA 1
ATOM 1479 C C . VAL A 1 188 ? -1.904 -1.791 -22.296 1.00 94.00 188 VAL A C 1
ATOM 1481 O O . VAL A 1 188 ? -1.317 -1.196 -23.196 1.00 94.00 188 VAL A O 1
ATOM 1484 N N . PRO A 1 189 ? -3.248 -1.740 -22.195 1.00 89.12 189 PRO A N 1
ATOM 1485 C CA . PRO A 1 189 ? -4.096 -1.158 -23.244 1.00 89.12 189 PRO A CA 1
ATOM 1486 C C . PRO A 1 189 ? -3.841 0.328 -23.512 1.00 89.12 189 PRO A C 1
ATOM 1488 O O . PRO A 1 189 ? -4.114 0.824 -24.604 1.00 89.12 189 PRO A O 1
ATOM 1491 N N . LYS A 1 190 ? -3.366 1.050 -22.496 1.00 93.38 190 LYS A N 1
ATOM 1492 C CA . LYS A 1 190 ? -2.995 2.460 -22.572 1.00 93.38 190 LYS A CA 1
ATOM 1493 C C . LYS A 1 190 ? -1.900 2.765 -21.546 1.00 93.38 190 LYS A C 1
ATOM 1495 O O . LYS A 1 190 ? -1.879 2.112 -20.506 1.00 93.38 190 LYS A O 1
ATOM 1500 N N . PRO A 1 191 ? -1.055 3.778 -21.793 1.00 96.38 191 PRO A N 1
ATOM 1501 C CA . PRO A 1 191 ? -0.168 4.334 -20.778 1.00 96.38 191 PRO A CA 1
ATOM 1502 C C . PRO A 1 191 ? -0.915 4.701 -19.489 1.00 96.38 191 PRO A C 1
ATOM 1504 O O . PRO A 1 191 ? -1.991 5.307 -19.554 1.00 96.38 191 PRO A O 1
ATOM 1507 N N . VAL A 1 192 ? -0.331 4.373 -18.338 1.00 95.44 192 VAL A N 1
ATOM 1508 C CA . VAL A 1 192 ? -0.896 4.646 -17.005 1.00 95.44 192 VAL A CA 1
ATOM 1509 C C . VAL A 1 192 ? 0.122 5.288 -16.066 1.00 95.44 192 VAL A C 1
ATOM 1511 O O . VAL A 1 192 ? 1.325 5.200 -16.307 1.00 95.44 192 VAL A O 1
ATOM 1514 N N . LYS A 1 193 ? -0.345 5.931 -14.991 1.00 97.25 193 LYS A N 1
ATOM 1515 C CA . LYS A 1 193 ? 0.529 6.524 -13.973 1.00 97.25 193 LYS A CA 1
ATOM 1516 C C . LYS A 1 193 ? 0.953 5.497 -12.928 1.00 97.25 193 LYS A C 1
ATOM 1518 O O . LYS A 1 193 ? 0.115 4.811 -12.342 1.00 97.25 193 LYS A O 1
ATOM 1523 N N . VAL A 1 194 ? 2.248 5.464 -12.643 1.00 97.19 194 VAL A N 1
ATOM 1524 C CA . VAL A 1 194 ? 2.880 4.590 -11.658 1.00 97.19 194 VAL A CA 1
ATOM 1525 C C . VAL A 1 194 ? 3.503 5.436 -10.550 1.00 97.19 194 VAL A C 1
ATOM 1527 O O . VAL A 1 194 ? 4.361 6.282 -10.809 1.00 97.19 194 VAL A O 1
ATOM 1530 N N . LEU A 1 195 ? 3.087 5.171 -9.313 1.00 95.56 195 LEU A N 1
ATOM 1531 C CA . LEU A 1 195 ? 3.731 5.661 -8.097 1.00 95.56 195 LEU A CA 1
ATOM 1532 C C . LEU A 1 195 ? 4.596 4.537 -7.521 1.00 95.56 195 LEU A C 1
ATOM 1534 O O . LEU A 1 195 ? 4.087 3.471 -7.183 1.00 95.56 195 LEU A O 1
A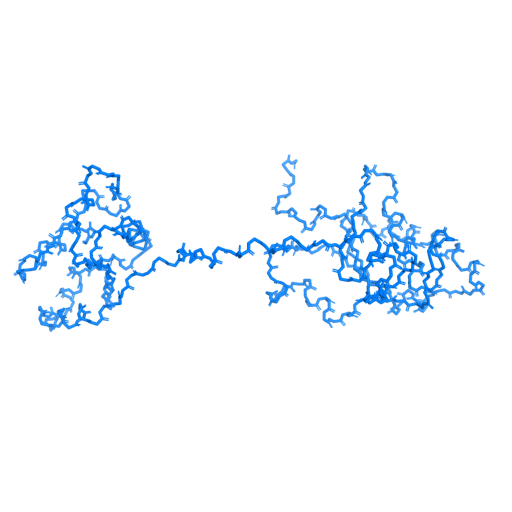TOM 1538 N N . TYR A 1 196 ? 5.900 4.757 -7.427 1.00 94.88 196 TYR A N 1
ATOM 1539 C CA . TYR A 1 196 ? 6.867 3.732 -7.051 1.00 94.88 196 TYR A CA 1
ATOM 1540 C C . TYR A 1 196 ? 7.652 4.188 -5.825 1.00 94.88 196 TYR A C 1
ATOM 1542 O O . TYR A 1 196 ? 8.436 5.131 -5.902 1.00 94.88 196 TYR A O 1
ATOM 1550 N N . PHE A 1 197 ? 7.494 3.483 -4.710 1.00 91.31 197 PHE A N 1
ATOM 1551 C CA . PHE A 1 197 ? 8.290 3.697 -3.508 1.00 91.31 197 PHE A CA 1
ATOM 1552 C C . PHE A 1 197 ? 9.516 2.771 -3.507 1.00 91.31 197 PHE A C 1
ATOM 1554 O O . PHE A 1 197 ? 9.377 1.547 -3.432 1.00 91.31 197 PHE A O 1
ATOM 1561 N N . CYS A 1 198 ? 10.712 3.356 -3.603 1.00 87.44 198 CYS A N 1
ATOM 1562 C CA . CYS A 1 198 ? 11.995 2.647 -3.650 1.00 87.44 198 CYS A CA 1
ATOM 1563 C C . CYS A 1 198 ? 12.653 2.635 -2.264 1.00 87.44 198 CYS A C 1
ATOM 1565 O O . CYS A 1 198 ? 13.168 3.670 -1.855 1.00 87.44 198 CYS A O 1
ATOM 1567 N N . GLY A 1 199 ? 12.677 1.496 -1.568 1.00 79.12 199 GLY A N 1
ATOM 1568 C CA . GLY A 1 199 ? 13.191 1.384 -0.196 1.00 79.12 199 GLY A CA 1
ATOM 1569 C C . GLY A 1 199 ? 14.702 1.155 -0.075 1.00 79.12 199 GLY A C 1
ATOM 1570 O O . GLY A 1 199 ? 15.412 1.974 0.503 1.00 79.12 199 GLY A O 1
ATOM 1571 N N . GLU A 1 200 ? 15.214 0.074 -0.669 1.00 76.12 200 GLU A N 1
ATOM 1572 C CA . GLU A 1 200 ? 16.593 -0.393 -0.411 1.00 76.12 200 GLU A CA 1
ATOM 1573 C C . GLU A 1 200 ? 17.628 0.104 -1.432 1.00 76.12 200 GLU A C 1
ATOM 1575 O O . GLU A 1 200 ? 18.825 0.187 -1.149 1.00 76.12 200 GLU A O 1
ATOM 1580 N N . ASN A 1 201 ? 17.193 0.411 -2.657 1.00 80.38 201 ASN A N 1
ATOM 1581 C CA . ASN A 1 201 ? 18.107 0.646 -3.773 1.00 80.38 201 ASN A CA 1
ATOM 1582 C C . ASN A 1 201 ? 18.582 2.106 -3.827 1.00 80.38 201 ASN A C 1
ATOM 1584 O O . ASN A 1 201 ? 17.789 3.049 -3.799 1.00 80.38 201 ASN A O 1
ATOM 1588 N N . SER A 1 202 ? 19.891 2.307 -4.007 1.00 82.19 202 SER A N 1
ATOM 1589 C CA . SER A 1 202 ? 20.454 3.647 -4.214 1.00 82.19 202 SER A CA 1
ATOM 1590 C C . SER A 1 202 ? 19.935 4.299 -5.504 1.00 82.19 202 SER A C 1
ATOM 1592 O O . SER A 1 202 ? 19.664 3.626 -6.502 1.00 82.19 202 SER A O 1
ATOM 1594 N N . ARG A 1 203 ? 19.906 5.640 -5.546 1.00 81.19 203 ARG A N 1
ATOM 1595 C CA . ARG A 1 203 ? 19.543 6.397 -6.763 1.00 81.19 203 ARG A CA 1
ATOM 1596 C C . ARG A 1 203 ? 20.386 6.006 -7.984 1.00 81.19 203 ARG A C 1
ATOM 1598 O O . ARG A 1 203 ? 19.880 6.017 -9.102 1.00 81.19 203 ARG A O 1
ATOM 1605 N N . GLY A 1 204 ? 21.666 5.681 -7.783 1.00 83.88 204 GLY A N 1
ATOM 1606 C CA . GLY A 1 204 ? 22.572 5.268 -8.859 1.00 83.88 204 GLY A CA 1
ATOM 1607 C C . GLY A 1 204 ? 22.202 3.910 -9.454 1.00 83.88 204 GLY A C 1
ATOM 1608 O O . GLY A 1 204 ? 22.184 3.763 -10.674 1.00 83.88 204 GLY A O 1
ATOM 1609 N N . ASP A 1 205 ? 21.849 2.955 -8.598 1.00 86.38 205 ASP A N 1
ATOM 1610 C CA . ASP A 1 205 ? 21.425 1.617 -9.009 1.00 86.38 205 ASP A CA 1
ATOM 1611 C C . ASP A 1 205 ? 20.081 1.649 -9.760 1.00 86.38 205 ASP A C 1
ATOM 1613 O O . ASP A 1 205 ? 19.984 1.150 -10.885 1.00 86.38 205 ASP A O 1
ATOM 1617 N N . VAL A 1 206 ? 19.076 2.348 -9.215 1.00 89.31 206 VAL A N 1
ATOM 1618 C CA . VAL A 1 206 ? 17.782 2.546 -9.894 1.00 89.31 206 VAL A CA 1
ATOM 1619 C C . VAL A 1 206 ? 17.981 3.234 -11.245 1.00 89.31 206 VAL A C 1
ATOM 1621 O O . VAL A 1 206 ? 17.433 2.790 -12.254 1.00 89.31 206 VAL A O 1
ATOM 1624 N N . LYS A 1 207 ? 18.816 4.281 -11.301 1.00 91.62 207 LYS A N 1
ATOM 1625 C CA . LYS A 1 207 ? 19.145 4.974 -12.553 1.00 91.62 207 LYS A CA 1
ATOM 1626 C C . LYS A 1 207 ? 19.753 4.022 -13.582 1.00 91.62 207 LYS A C 1
ATOM 1628 O O . LYS A 1 207 ? 19.332 4.059 -14.735 1.00 91.62 207 LYS A O 1
ATOM 1633 N N . ALA A 1 208 ? 20.714 3.186 -13.191 1.00 92.56 208 ALA A N 1
ATOM 1634 C CA . ALA A 1 208 ? 21.350 2.233 -14.097 1.00 92.56 208 ALA A CA 1
ATOM 1635 C C . ALA A 1 208 ? 20.336 1.220 -14.657 1.00 92.56 208 ALA A C 1
ATOM 1637 O O . ALA A 1 208 ? 20.276 1.019 -15.873 1.00 92.56 208 ALA A O 1
ATOM 1638 N N . LYS A 1 209 ? 19.481 0.654 -13.793 1.00 93.94 209 LYS A N 1
ATOM 1639 C CA . LYS A 1 209 ? 18.407 -0.277 -14.181 1.00 93.94 209 LYS A CA 1
ATOM 1640 C C . LYS A 1 209 ? 17.414 0.375 -15.150 1.00 93.94 209 LYS A C 1
ATOM 1642 O O . LYS A 1 209 ? 17.128 -0.193 -16.203 1.00 93.94 209 LYS A O 1
ATOM 1647 N N . VAL A 1 210 ? 16.939 1.585 -14.842 1.00 94.44 210 VAL A N 1
ATOM 1648 C CA . VAL A 1 210 ? 16.008 2.330 -15.707 1.00 94.44 210 VAL A CA 1
ATOM 1649 C C . VAL A 1 210 ? 16.653 2.681 -17.045 1.00 94.44 210 VAL A C 1
ATOM 1651 O O . VAL A 1 210 ? 16.018 2.508 -18.078 1.00 94.44 210 VAL A O 1
ATOM 1654 N N . GLN A 1 211 ? 17.908 3.139 -17.063 1.00 95.12 211 GLN A N 1
ATOM 1655 C CA . GLN A 1 211 ? 18.606 3.482 -18.308 1.00 95.12 211 GLN A CA 1
ATOM 1656 C C . GLN A 1 211 ? 18.769 2.274 -19.232 1.00 95.12 211 GLN A C 1
ATOM 1658 O O . GLN A 1 211 ? 18.512 2.391 -20.430 1.00 95.12 211 GLN A O 1
ATOM 1663 N N . PHE A 1 212 ? 19.157 1.126 -18.675 1.00 94.88 212 PHE A N 1
ATOM 1664 C CA . PHE A 1 212 ? 19.289 -0.113 -19.434 1.00 94.88 212 PHE A CA 1
ATOM 1665 C C . PHE A 1 212 ? 17.950 -0.535 -20.053 1.00 94.88 212 PHE A C 1
ATOM 1667 O O . PHE A 1 212 ? 17.856 -0.743 -21.259 1.00 94.88 212 PHE A O 1
ATOM 1674 N N . GLN A 1 213 ? 16.889 -0.596 -19.246 1.00 95.50 213 GLN A N 1
ATOM 1675 C CA . GLN A 1 213 ? 15.578 -1.055 -19.711 1.00 95.50 213 GLN A CA 1
ATOM 1676 C C . GLN A 1 213 ? 14.887 -0.057 -20.648 1.00 95.50 213 GLN A C 1
ATOM 1678 O O . GLN A 1 213 ? 14.206 -0.459 -21.592 1.00 95.50 213 GLN A O 1
ATOM 1683 N N . ARG A 1 214 ? 15.099 1.247 -20.433 1.00 96.00 214 ARG A N 1
ATOM 1684 C CA . ARG A 1 214 ? 14.638 2.312 -21.327 1.00 96.00 214 ARG A CA 1
ATOM 1685 C C . ARG A 1 214 ? 15.136 2.085 -22.749 1.00 96.00 214 ARG A C 1
ATOM 1687 O O . ARG A 1 214 ? 14.336 2.169 -23.672 1.00 96.00 214 ARG A O 1
ATOM 1694 N N . ALA A 1 215 ? 16.426 1.793 -22.921 1.00 95.69 215 ALA A N 1
ATOM 1695 C CA . ALA A 1 215 ? 17.004 1.594 -24.246 1.00 95.69 215 ALA A CA 1
ATOM 1696 C C . ALA A 1 215 ? 16.320 0.444 -25.007 1.00 95.69 215 ALA A C 1
ATOM 1698 O O . ALA A 1 215 ? 16.111 0.547 -26.213 1.00 95.69 215 ALA A O 1
ATOM 1699 N N . GLU A 1 216 ? 15.926 -0.626 -24.312 1.00 94.81 216 GLU A N 1
ATOM 1700 C CA . GLU A 1 216 ? 15.204 -1.746 -24.926 1.00 94.81 216 GLU A CA 1
ATOM 1701 C C . GLU A 1 216 ? 13.757 -1.386 -25.283 1.00 94.81 216 GLU A C 1
ATOM 1703 O O . GLU A 1 216 ? 13.300 -1.692 -26.383 1.00 94.81 216 GLU A O 1
ATOM 1708 N N . ILE A 1 217 ? 13.047 -0.667 -24.412 1.00 94.62 217 ILE A N 1
ATOM 1709 C CA . ILE A 1 217 ? 11.676 -0.218 -24.699 1.00 94.62 217 ILE A CA 1
ATOM 1710 C C . ILE A 1 217 ? 11.639 0.792 -25.852 1.00 94.62 217 ILE A C 1
ATOM 1712 O O . ILE A 1 217 ? 10.769 0.700 -26.715 1.00 94.62 217 ILE A O 1
ATOM 1716 N N . GLU A 1 218 ? 12.592 1.722 -25.922 1.00 96.88 218 GLU A N 1
ATOM 1717 C CA . GLU A 1 218 ? 12.676 2.696 -27.019 1.00 96.88 218 GLU A CA 1
ATOM 1718 C C . GLU A 1 218 ? 12.919 2.014 -28.374 1.00 96.88 218 GLU A C 1
ATOM 1720 O O . GLU A 1 218 ? 12.358 2.446 -29.383 1.00 96.88 218 GLU A O 1
ATOM 1725 N N . LYS A 1 219 ? 13.678 0.906 -28.412 1.00 95.38 219 LYS A N 1
ATOM 1726 C CA . LYS A 1 219 ? 13.833 0.084 -29.627 1.00 95.38 219 LYS A CA 1
ATOM 1727 C C . LYS A 1 219 ? 12.514 -0.553 -30.056 1.00 95.38 219 LYS A C 1
ATOM 1729 O O . LYS A 1 219 ? 12.205 -0.542 -31.243 1.00 95.38 219 LYS A O 1
ATOM 1734 N N . VAL A 1 220 ? 11.750 -1.097 -29.107 1.00 92.69 220 VAL A N 1
ATOM 1735 C CA . VAL A 1 220 ? 10.445 -1.723 -29.382 1.00 92.69 220 VAL A CA 1
ATOM 1736 C C . VAL A 1 220 ? 9.437 -0.689 -29.886 1.00 92.69 220 VAL A C 1
ATOM 1738 O O . VAL A 1 220 ? 8.692 -0.959 -30.824 1.00 92.69 220 VAL A O 1
ATOM 1741 N N . LEU A 1 221 ? 9.429 0.506 -29.294 1.00 95.00 221 LEU A N 1
ATOM 1742 C CA . LEU A 1 221 ? 8.489 1.573 -29.644 1.00 95.00 221 LEU A CA 1
ATOM 1743 C C . LEU A 1 221 ? 8.908 2.399 -30.868 1.00 95.00 221 LEU A C 1
ATOM 1745 O O . LEU A 1 221 ? 8.066 3.077 -31.455 1.00 95.00 221 LEU A O 1
ATOM 1749 N N . GLY A 1 222 ? 10.193 2.401 -31.229 1.00 96.75 222 GLY A N 1
ATOM 1750 C CA . GLY A 1 222 ? 10.735 3.246 -32.297 1.00 96.75 222 GLY A CA 1
ATOM 1751 C C . GLY A 1 222 ? 10.724 4.749 -31.978 1.00 96.75 222 GLY A C 1
ATOM 1752 O O . GLY A 1 222 ? 10.762 5.567 -32.896 1.00 96.75 222 GLY A O 1
ATOM 1753 N N . ARG A 1 223 ? 10.645 5.130 -30.695 1.00 97.19 223 ARG A N 1
ATOM 1754 C CA . ARG A 1 223 ? 10.644 6.524 -30.211 1.00 97.19 223 ARG A CA 1
ATOM 1755 C C . ARG A 1 223 ? 11.253 6.620 -28.814 1.00 97.19 223 ARG A C 1
ATOM 1757 O O . ARG A 1 223 ? 11.279 5.624 -28.096 1.00 97.19 223 ARG A O 1
ATOM 1764 N N . ASP A 1 224 ? 11.672 7.818 -28.408 1.00 97.25 224 ASP A N 1
ATOM 1765 C CA . ASP A 1 224 ? 12.069 8.064 -27.022 1.00 97.25 224 ASP A CA 1
ATOM 1766 C C . ASP A 1 224 ? 10.862 8.060 -26.066 1.00 97.25 224 ASP A C 1
ATOM 1768 O O . ASP A 1 224 ? 9.716 8.269 -26.485 1.00 97.25 224 ASP A O 1
ATOM 1772 N N . ILE A 1 225 ? 11.125 7.824 -24.778 1.00 97.56 225 ILE A N 1
ATOM 1773 C CA . ILE A 1 225 ? 10.094 7.761 -23.725 1.00 97.56 225 ILE A CA 1
ATOM 1774 C C . I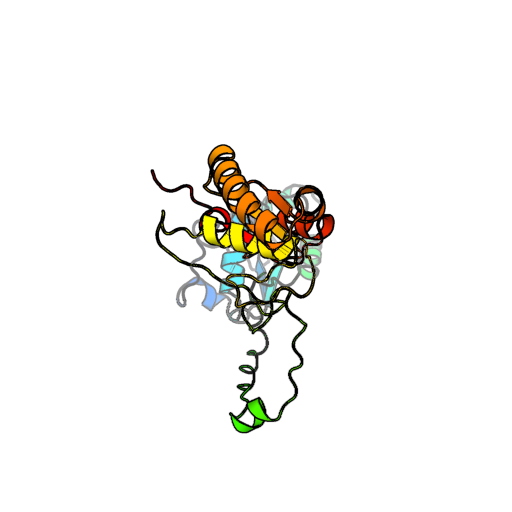LE A 1 225 ? 10.272 8.824 -22.632 1.00 97.56 225 ILE A C 1
ATOM 1776 O O . ILE A 1 225 ? 9.724 8.688 -21.539 1.00 97.56 225 ILE A O 1
ATOM 1780 N N . ILE A 1 226 ? 11.030 9.898 -22.888 1.00 97.25 226 ILE A N 1
ATOM 1781 C CA . ILE A 1 226 ? 11.312 10.923 -21.863 1.00 97.25 226 ILE A CA 1
ATOM 1782 C C . ILE A 1 226 ? 10.023 11.563 -21.341 1.00 97.25 226 ILE A C 1
ATOM 1784 O O . ILE A 1 226 ? 9.857 11.718 -20.133 1.00 97.25 226 ILE A O 1
ATOM 1788 N N . LYS A 1 227 ? 9.083 11.872 -22.239 1.00 96.81 227 LYS A N 1
ATOM 1789 C CA . LYS A 1 227 ? 7.783 12.446 -21.858 1.00 96.81 227 LYS A CA 1
ATOM 1790 C C . LYS A 1 227 ? 6.919 11.477 -21.051 1.00 96.81 227 LYS A C 1
ATOM 1792 O O . LYS A 1 227 ? 6.151 11.921 -20.204 1.00 96.81 227 LYS A O 1
ATOM 1797 N N . ASP A 1 228 ? 7.031 10.173 -21.310 1.00 97.81 228 ASP A N 1
ATOM 1798 C CA . ASP A 1 228 ? 6.316 9.156 -20.534 1.00 97.81 228 ASP A CA 1
ATOM 1799 C C . ASP A 1 228 ? 6.898 9.069 -19.118 1.00 97.81 228 ASP A C 1
ATOM 1801 O O . ASP A 1 228 ? 6.145 9.081 -18.149 1.00 97.81 228 ASP A O 1
ATOM 1805 N N . LEU A 1 229 ? 8.230 9.072 -18.987 1.00 96.50 229 LEU A N 1
ATOM 1806 C CA . LEU A 1 229 ? 8.917 9.099 -17.691 1.00 96.50 229 LEU A CA 1
ATOM 1807 C C . LEU A 1 229 ? 8.525 10.327 -16.862 1.00 96.50 229 LEU A C 1
ATOM 1809 O O . LEU A 1 229 ? 8.194 10.183 -15.692 1.00 96.50 229 LEU A O 1
ATOM 1813 N N . GLU A 1 230 ? 8.516 11.514 -17.471 1.00 95.81 230 GLU A N 1
ATOM 1814 C CA . GLU A 1 230 ? 8.160 12.769 -16.796 1.00 95.81 230 GLU A CA 1
ATOM 1815 C C . GLU A 1 230 ? 6.695 12.799 -16.340 1.00 95.81 230 GLU A C 1
ATOM 1817 O O . GLU A 1 230 ? 6.384 13.267 -15.247 1.00 95.81 230 GLU A O 1
ATOM 1822 N N . LYS A 1 231 ? 5.777 12.304 -17.175 1.00 95.81 231 LYS A N 1
ATOM 1823 C CA . LYS A 1 231 ? 4.335 12.424 -16.930 1.00 95.81 231 LYS A CA 1
ATOM 1824 C C . LYS A 1 231 ? 3.773 11.313 -16.045 1.00 95.81 231 LYS A C 1
ATOM 1826 O O . LYS A 1 231 ? 2.807 11.545 -15.313 1.00 95.81 231 LYS A O 1
ATOM 1831 N N . ASN A 1 232 ? 4.306 10.102 -16.183 1.00 97.56 232 ASN A N 1
ATOM 1832 C CA . ASN A 1 232 ? 3.640 8.891 -15.721 1.00 97.56 232 ASN A CA 1
ATOM 1833 C C . ASN A 1 232 ? 4.439 8.106 -14.672 1.00 97.56 232 ASN A C 1
ATOM 1835 O O . ASN A 1 232 ? 3.845 7.220 -14.067 1.00 97.56 232 ASN A O 1
ATOM 1839 N N . LEU A 1 233 ? 5.725 8.388 -14.423 1.00 97.19 233 LEU A N 1
ATOM 1840 C CA . LEU A 1 233 ? 6.510 7.680 -13.403 1.00 97.19 233 LEU A CA 1
ATOM 1841 C C . LEU A 1 233 ? 6.929 8.615 -12.268 1.00 97.19 233 LEU A C 1
ATOM 1843 O O . LEU A 1 233 ? 7.737 9.519 -12.465 1.00 97.19 233 LEU A O 1
ATOM 1847 N N . VAL A 1 234 ? 6.441 8.345 -11.060 1.00 95.44 234 VAL A N 1
ATOM 1848 C CA . VAL A 1 234 ? 6.835 9.070 -9.846 1.00 95.44 234 VAL A CA 1
ATOM 1849 C C . VAL A 1 234 ? 7.588 8.113 -8.930 1.00 95.44 234 VAL A C 1
ATOM 1851 O O . VAL A 1 234 ? 7.011 7.149 -8.434 1.00 95.44 234 VAL A O 1
ATOM 1854 N N . LEU A 1 235 ? 8.881 8.372 -8.724 1.00 92.19 235 LEU A N 1
ATOM 1855 C CA . LEU A 1 235 ? 9.728 7.624 -7.792 1.00 92.19 235 LEU A CA 1
ATOM 1856 C C . LEU A 1 235 ? 9.799 8.373 -6.461 1.00 92.19 235 LEU A C 1
ATOM 1858 O O . LEU A 1 235 ? 10.147 9.555 -6.438 1.00 92.19 235 LEU A O 1
ATOM 1862 N N . VAL A 1 236 ? 9.504 7.681 -5.368 1.00 89.25 236 VAL A N 1
ATOM 1863 C CA . VAL A 1 236 ? 9.458 8.239 -4.014 1.00 89.25 236 VAL A CA 1
ATOM 1864 C C . VAL A 1 236 ? 10.381 7.430 -3.106 1.00 89.25 236 VAL A C 1
ATOM 1866 O O . VAL A 1 236 ? 10.505 6.213 -3.242 1.00 89.25 236 VAL A O 1
ATOM 1869 N N . GLU A 1 237 ? 11.067 8.121 -2.200 1.00 81.81 237 GLU A N 1
ATOM 1870 C CA . GLU A 1 237 ? 11.835 7.497 -1.118 1.00 81.81 237 GLU A CA 1
ATOM 1871 C C . GLU A 1 237 ? 10.891 6.764 -0.145 1.00 81.81 237 GLU A C 1
ATOM 1873 O O . GLU A 1 237 ? 9.686 7.040 -0.131 1.00 81.81 237 GLU A O 1
ATOM 1878 N N . PRO A 1 238 ? 11.380 5.803 0.655 1.00 72.50 238 PRO A N 1
ATOM 1879 C CA . PRO A 1 238 ? 10.494 5.056 1.524 1.00 72.50 238 PRO A CA 1
ATOM 1880 C C . PRO A 1 238 ? 9.899 5.975 2.596 1.00 72.50 238 PRO A C 1
ATOM 1882 O O . PRO A 1 238 ? 10.593 6.786 3.209 1.00 72.50 238 PRO A O 1
ATOM 1885 N N . ILE A 1 239 ? 8.595 5.833 2.817 1.00 69.06 239 ILE A N 1
ATOM 1886 C CA . ILE A 1 239 ? 7.850 6.508 3.882 1.00 69.06 239 ILE A CA 1
ATOM 1887 C C . ILE A 1 239 ? 7.421 5.466 4.916 1.00 69.06 239 ILE A C 1
ATOM 1889 O O . ILE A 1 239 ? 7.233 4.297 4.584 1.00 69.06 239 ILE A O 1
ATOM 1893 N N . ASN A 1 240 ? 7.225 5.879 6.168 1.00 66.06 240 ASN A N 1
ATOM 1894 C CA . ASN A 1 240 ? 6.639 4.989 7.168 1.00 66.06 240 ASN A CA 1
ATOM 1895 C C . ASN A 1 240 ? 5.156 4.785 6.845 1.00 66.06 240 ASN A C 1
ATOM 1897 O O . ASN A 1 240 ? 4.360 5.717 6.966 1.00 66.06 240 ASN A O 1
ATOM 1901 N N . ILE A 1 241 ? 4.774 3.569 6.456 1.00 65.00 241 ILE A N 1
ATOM 1902 C CA . ILE A 1 241 ? 3.386 3.244 6.130 1.00 65.00 241 ILE A CA 1
ATOM 1903 C C . ILE A 1 241 ? 2.816 2.373 7.232 1.00 65.00 241 ILE A C 1
ATOM 1905 O O . ILE A 1 241 ? 3.258 1.259 7.485 1.00 65.00 241 ILE A O 1
ATOM 1909 N N . ASN A 1 242 ? 1.764 2.853 7.881 1.00 64.06 242 ASN A N 1
ATOM 1910 C CA . ASN A 1 242 ? 1.008 1.998 8.774 1.00 64.06 242 ASN A CA 1
ATOM 1911 C C . ASN A 1 242 ? -0.166 1.373 8.014 1.00 64.06 242 ASN A C 1
ATOM 1913 O O . ASN A 1 242 ? -1.252 1.943 7.965 1.00 64.06 242 ASN A O 1
ATOM 1917 N N . PHE A 1 243 ? 0.049 0.184 7.446 1.00 64.88 243 PHE A N 1
ATOM 1918 C CA . PHE A 1 243 ? -0.994 -0.578 6.742 1.00 64.88 243 PHE A CA 1
ATOM 1919 C C . PHE A 1 243 ? -2.141 -1.051 7.656 1.00 64.88 243 PHE A C 1
ATOM 1921 O O . PHE A 1 243 ? -3.140 -1.568 7.161 1.00 64.88 243 PHE A O 1
ATOM 1928 N N . TRP A 1 244 ? -2.005 -0.887 8.978 1.00 58.97 244 TRP A N 1
ATOM 1929 C CA . TRP A 1 244 ? -3.038 -1.207 9.966 1.00 58.97 244 TRP A CA 1
ATOM 1930 C C . TRP A 1 244 ? -3.944 -0.016 10.303 1.00 58.97 244 TRP A C 1
ATOM 1932 O O . TRP A 1 244 ? -4.960 -0.209 10.973 1.00 58.97 244 TRP A O 1
ATOM 1942 N N . LEU A 1 245 ? -3.593 1.200 9.868 1.00 54.28 245 LEU A N 1
ATOM 1943 C CA . LEU A 1 245 ? -4.457 2.375 9.994 1.00 54.28 245 LEU A CA 1
ATOM 1944 C C . LEU A 1 245 ? -5.468 2.424 8.849 1.00 54.28 245 LEU A C 1
ATOM 1946 O O . LEU A 1 245 ? -5.240 1.905 7.754 1.00 54.28 245 LEU A O 1
ATOM 1950 N N . ASN A 1 246 ? -6.616 3.040 9.113 1.00 55.38 246 ASN A N 1
ATOM 1951 C CA . ASN A 1 246 ? -7.645 3.218 8.103 1.00 55.38 246 ASN A CA 1
ATOM 1952 C C . ASN A 1 246 ? -7.087 4.149 7.011 1.00 55.38 246 ASN A C 1
ATOM 1954 O O . ASN A 1 246 ? -6.492 5.164 7.360 1.00 55.38 246 ASN A O 1
ATOM 1958 N N . PRO A 1 247 ? -7.300 3.889 5.708 1.00 51.00 247 PRO A N 1
ATOM 1959 C CA . PRO A 1 247 ? -6.879 4.806 4.646 1.00 51.00 247 PRO A CA 1
ATOM 1960 C C . PRO A 1 247 ? -7.356 6.254 4.846 1.00 51.00 247 PRO A C 1
ATOM 1962 O O . PRO A 1 247 ? -6.736 7.173 4.334 1.00 51.00 247 PRO A O 1
ATOM 1965 N N . ARG A 1 248 ? -8.449 6.468 5.594 1.00 50.50 248 ARG A N 1
ATOM 1966 C CA . ARG A 1 248 ? -8.975 7.802 5.941 1.00 50.50 248 ARG A CA 1
ATOM 1967 C C . ARG A 1 248 ? -8.262 8.490 7.104 1.00 50.50 248 ARG A C 1
ATOM 1969 O O . ARG A 1 248 ? -8.527 9.666 7.356 1.00 50.50 248 ARG A O 1
ATOM 1976 N N . ASP A 1 249 ? -7.403 7.781 7.822 1.00 57.31 249 ASP A N 1
ATOM 1977 C CA . ASP A 1 249 ? -6.492 8.398 8.771 1.00 57.31 249 ASP A CA 1
ATOM 1978 C C . ASP A 1 249 ? -5.461 9.146 7.923 1.00 57.31 249 ASP A C 1
ATOM 1980 O O . ASP A 1 249 ? -4.823 8.551 7.060 1.00 57.31 249 ASP A O 1
ATOM 1984 N N . ASN A 1 250 ? -5.387 10.466 8.097 1.00 54.62 250 ASN A N 1
ATOM 1985 C CA . ASN A 1 250 ? -4.631 11.426 7.288 1.00 54.62 250 ASN A CA 1
ATOM 1986 C C . ASN A 1 250 ? -3.120 11.093 7.268 1.00 54.62 250 ASN A C 1
ATOM 1988 O O . ASN A 1 250 ? -2.332 11.678 8.009 1.00 54.62 250 ASN A O 1
ATOM 1992 N N . THR A 1 251 ? -2.744 10.086 6.483 1.00 70.50 251 THR A N 1
ATOM 1993 C CA . THR A 1 251 ? -1.413 9.475 6.425 1.00 70.50 251 THR A CA 1
ATOM 1994 C C . THR A 1 251 ? -0.642 10.007 5.223 1.00 70.50 251 THR A C 1
ATOM 1996 O O . THR A 1 251 ? -1.238 10.367 4.206 1.00 70.50 251 THR A O 1
ATOM 1999 N N . ASP A 1 252 ? 0.691 10.007 5.307 1.00 75.62 252 ASP A N 1
ATOM 2000 C CA . ASP A 1 252 ? 1.562 10.459 4.212 1.00 75.62 252 ASP A CA 1
ATOM 2001 C C . ASP A 1 252 ? 1.280 9.707 2.901 1.00 75.62 252 ASP A C 1
ATOM 2003 O O . ASP A 1 252 ? 1.281 10.303 1.826 1.00 75.62 252 ASP A O 1
ATOM 2007 N N . LEU A 1 253 ? 0.952 8.408 2.977 1.00 81.56 253 LEU A N 1
ATOM 2008 C CA . LEU A 1 253 ? 0.543 7.624 1.809 1.00 81.56 253 LEU A CA 1
ATOM 2009 C C . LEU A 1 253 ? -0.732 8.186 1.165 1.00 81.56 253 LEU A C 1
ATOM 2011 O O . LEU A 1 253 ? -0.786 8.312 -0.055 1.00 81.56 253 LEU A O 1
ATOM 2015 N N . TYR A 1 254 ? -1.748 8.538 1.960 1.00 82.44 254 TYR A N 1
ATOM 2016 C CA . TYR A 1 254 ? -3.005 9.068 1.428 1.00 82.44 254 TYR A CA 1
ATOM 2017 C C . TYR A 1 254 ? -2.796 10.403 0.700 1.00 82.44 254 TYR A C 1
ATOM 2019 O O . TYR A 1 254 ? -3.376 10.612 -0.365 1.00 82.44 254 TYR A O 1
ATOM 2027 N N . ALA A 1 255 ? -1.911 11.266 1.210 1.00 83.81 255 ALA A N 1
ATOM 2028 C CA . ALA A 1 255 ? -1.544 12.514 0.541 1.00 83.81 255 ALA A CA 1
ATOM 2029 C C . ALA A 1 255 ? -0.942 12.265 -0.855 1.00 83.81 255 ALA A C 1
ATOM 2031 O O . ALA A 1 255 ? -1.395 12.863 -1.832 1.00 83.81 255 ALA A O 1
ATOM 2032 N N . TRP A 1 256 ? -0.002 11.318 -0.977 1.00 88.38 256 TRP A N 1
ATOM 2033 C CA . TRP A 1 256 ? 0.566 10.927 -2.273 1.00 88.38 256 TRP A CA 1
ATOM 2034 C C . TRP A 1 256 ? -0.480 10.350 -3.234 1.00 88.38 256 TRP A C 1
ATOM 2036 O O . TRP A 1 256 ? -0.457 10.653 -4.429 1.00 88.38 256 TRP A O 1
ATOM 2046 N N . LEU A 1 257 ? -1.406 9.525 -2.736 1.00 89.12 257 LEU A N 1
ATOM 2047 C CA . LEU A 1 257 ? -2.467 8.942 -3.561 1.00 89.12 257 LEU A CA 1
ATOM 2048 C C . LEU A 1 257 ? -3.437 10.010 -4.089 1.00 89.12 257 LEU A C 1
ATOM 2050 O O . LEU A 1 257 ? -3.791 9.967 -5.269 1.00 89.12 257 LEU A O 1
ATOM 2054 N N . GLU A 1 258 ? -3.826 10.982 -3.260 1.00 89.31 258 GLU A N 1
ATOM 2055 C CA . GLU A 1 258 ? -4.702 12.094 -3.661 1.00 89.31 258 GLU A CA 1
ATOM 2056 C C . GLU A 1 258 ? -4.019 13.069 -4.630 1.00 89.31 258 GLU A C 1
ATOM 2058 O O . GLU A 1 258 ? -4.657 13.548 -5.574 1.00 89.31 258 GLU A O 1
ATOM 2063 N N . GLU A 1 259 ? -2.729 13.351 -4.429 1.00 89.88 259 GLU A N 1
ATOM 2064 C CA . GLU A 1 259 ? -1.962 14.266 -5.279 1.00 89.88 259 GLU A CA 1
ATOM 2065 C C . GLU A 1 259 ? -1.684 13.660 -6.661 1.00 89.88 259 GLU A C 1
ATOM 2067 O O . GLU A 1 259 ? -1.972 14.270 -7.696 1.00 89.88 259 GLU A O 1
ATOM 2072 N N . ILE A 1 260 ? -1.144 12.441 -6.695 1.00 92.75 260 ILE A N 1
ATOM 2073 C CA . ILE A 1 260 ? -0.659 11.822 -7.935 1.00 92.75 260 ILE A CA 1
ATOM 2074 C C . ILE A 1 260 ? -1.795 11.157 -8.716 1.00 92.75 260 ILE A C 1
ATOM 2076 O O . ILE A 1 260 ? -1.780 11.167 -9.958 1.00 92.75 260 ILE A O 1
ATOM 2080 N N . LYS A 1 261 ? -2.783 10.606 -7.996 1.00 93.31 261 LYS A N 1
ATOM 2081 C CA . LYS A 1 261 ? -3.864 9.756 -8.520 1.00 93.31 261 LYS A CA 1
ATOM 2082 C C . LYS A 1 261 ? -3.314 8.650 -9.429 1.00 93.31 261 LYS A C 1
ATOM 2084 O O . LYS A 1 261 ? -3.613 8.646 -10.627 1.00 93.31 261 LYS A O 1
ATOM 2089 N N . PRO A 1 262 ? -2.434 7.778 -8.899 1.00 94.38 262 PRO A N 1
ATOM 2090 C CA . PRO A 1 262 ? -1.798 6.736 -9.691 1.00 94.38 262 PRO A CA 1
ATOM 2091 C C . PRO A 1 262 ? -2.783 5.615 -10.039 1.00 94.38 262 PRO A C 1
ATOM 2093 O O . PRO A 1 262 ? -3.693 5.312 -9.270 1.00 94.38 262 PRO A O 1
ATOM 2096 N N . ASP A 1 263 ? -2.553 4.956 -11.173 1.00 92.81 263 ASP A N 1
ATOM 2097 C CA . ASP A 1 263 ? -3.266 3.733 -11.552 1.00 92.81 263 ASP A CA 1
ATOM 2098 C C . ASP A 1 263 ? -2.598 2.485 -10.941 1.00 92.81 263 ASP A C 1
ATOM 2100 O O . ASP A 1 263 ? -3.254 1.469 -10.715 1.00 92.81 263 ASP A O 1
ATOM 2104 N N . ILE A 1 264 ? -1.282 2.549 -10.695 1.00 92.94 264 ILE A N 1
ATOM 2105 C CA . ILE A 1 264 ? -0.477 1.477 -10.093 1.00 92.94 264 ILE A CA 1
ATOM 2106 C C . ILE A 1 264 ? 0.401 2.063 -8.985 1.00 92.94 264 ILE A C 1
ATOM 2108 O O . ILE A 1 264 ? 1.070 3.078 -9.184 1.00 92.94 264 ILE A O 1
ATOM 2112 N N . VAL A 1 265 ? 0.444 1.383 -7.838 1.00 92.81 265 VAL A N 1
ATOM 2113 C CA . VAL A 1 265 ? 1.346 1.697 -6.723 1.00 92.81 265 VAL A CA 1
ATOM 2114 C C . VAL A 1 265 ? 2.272 0.508 -6.480 1.00 92.81 265 VAL A C 1
ATOM 2116 O O . VAL A 1 265 ? 1.799 -0.624 -6.375 1.00 92.81 265 VAL A O 1
ATOM 2119 N N . ILE A 1 266 ? 3.579 0.754 -6.399 1.00 92.69 266 ILE A N 1
ATOM 2120 C CA . ILE A 1 266 ? 4.604 -0.272 -6.166 1.00 92.69 266 ILE A CA 1
ATOM 2121 C C . ILE A 1 266 ? 5.364 0.055 -4.878 1.00 92.69 266 ILE A C 1
ATOM 2123 O O . ILE A 1 266 ? 5.835 1.177 -4.707 1.00 92.69 266 ILE A O 1
ATOM 2127 N N . PHE A 1 267 ? 5.507 -0.943 -4.003 1.00 91.00 267 PHE A N 1
ATOM 2128 C CA . PHE A 1 267 ? 6.332 -0.894 -2.793 1.00 91.00 267 PHE A CA 1
ATOM 2129 C C . PHE A 1 267 ? 7.480 -1.895 -2.936 1.00 91.00 267 PHE A C 1
ATOM 2131 O O . PHE A 1 267 ? 7.236 -3.104 -2.950 1.00 91.00 267 PHE A O 1
ATOM 2138 N N . ASP A 1 268 ? 8.716 -1.415 -3.066 1.00 89.50 268 ASP A N 1
ATOM 2139 C CA . ASP A 1 268 ? 9.880 -2.271 -3.314 1.00 89.50 268 ASP A CA 1
ATOM 2140 C C . ASP A 1 268 ? 11.073 -1.903 -2.408 1.00 89.50 268 ASP A C 1
ATOM 2142 O O . ASP A 1 268 ? 11.743 -0.901 -2.682 1.00 89.50 268 ASP A O 1
ATOM 2146 N N . PRO A 1 269 ? 11.360 -2.694 -1.353 1.00 84.25 269 PRO A N 1
ATOM 2147 C CA . PRO A 1 269 ? 10.634 -3.889 -0.902 1.00 84.25 269 PRO A CA 1
ATOM 2148 C C . PRO A 1 269 ? 9.477 -3.549 0.042 1.00 84.25 269 PRO A C 1
ATOM 2150 O O . PRO A 1 269 ? 9.529 -2.582 0.787 1.00 84.25 269 PRO A O 1
ATOM 2153 N N . LEU A 1 270 ? 8.474 -4.423 0.134 1.00 81.25 270 LEU A N 1
ATOM 2154 C CA . LEU A 1 270 ? 7.366 -4.261 1.084 1.00 81.25 270 LEU A CA 1
ATOM 2155 C C . LEU A 1 270 ? 7.817 -4.188 2.567 1.00 81.25 270 LEU A C 1
ATOM 2157 O O . LEU A 1 270 ? 7.158 -3.538 3.375 1.00 81.25 270 LEU A O 1
ATOM 2161 N N . ALA A 1 271 ? 8.928 -4.837 2.934 1.00 74.31 271 ALA A N 1
ATOM 2162 C CA . ALA A 1 271 ? 9.405 -4.931 4.320 1.00 74.31 271 ALA A CA 1
ATOM 2163 C C . ALA A 1 271 ? 9.771 -3.569 4.940 1.00 74.31 271 ALA A C 1
ATOM 2165 O O . ALA A 1 271 ? 9.431 -3.321 6.100 1.00 74.31 271 ALA A O 1
ATOM 2166 N N . ASP A 1 272 ? 10.369 -2.674 4.151 1.00 71.25 272 ASP A N 1
ATOM 2167 C CA . ASP A 1 272 ? 10.769 -1.328 4.585 1.00 71.25 272 ASP A CA 1
ATOM 2168 C C . ASP A 1 272 ? 9.578 -0.441 4.951 1.00 71.25 272 ASP A C 1
ATOM 2170 O O . ASP A 1 272 ? 9.718 0.524 5.698 1.00 71.25 272 ASP A O 1
ATOM 2174 N N . PHE A 1 273 ? 8.391 -0.789 4.455 1.00 67.38 273 PHE A N 1
ATOM 2175 C CA . PHE A 1 273 ? 7.169 -0.036 4.700 1.00 67.38 273 PHE A CA 1
ATOM 2176 C C . PHE A 1 273 ? 6.343 -0.607 5.853 1.00 67.38 273 PHE A C 1
ATOM 2178 O O . PHE A 1 273 ? 5.466 0.091 6.341 1.00 67.38 273 PHE A O 1
ATOM 2185 N N . ILE A 1 274 ? 6.581 -1.854 6.284 1.00 64.31 274 ILE A N 1
ATOM 2186 C CA . ILE A 1 274 ? 5.787 -2.539 7.328 1.00 64.31 274 ILE A CA 1
ATOM 2187 C C . ILE A 1 274 ? 6.512 -2.562 8.685 1.00 64.31 274 ILE A C 1
ATOM 2189 O O . ILE A 1 274 ? 5.869 -2.675 9.732 1.00 64.31 274 ILE A O 1
ATOM 2193 N N . SER A 1 275 ? 7.843 -2.465 8.702 1.00 54.28 275 SER A N 1
ATOM 2194 C CA . SER A 1 275 ? 8.623 -2.634 9.928 1.00 54.28 275 SER A CA 1
ATOM 2195 C C . SER A 1 275 ? 8.796 -1.334 10.722 1.00 54.28 275 SER A C 1
ATOM 2197 O O . SER A 1 275 ? 9.467 -0.405 10.284 1.00 54.28 275 SER A O 1
ATOM 2199 N N . SER A 1 276 ? 8.289 -1.299 11.960 1.00 49.50 276 SER A N 1
ATOM 2200 C CA . SER A 1 276 ? 8.625 -0.260 12.949 1.00 49.50 276 SER A CA 1
ATOM 2201 C C . SER A 1 276 ? 9.942 -0.530 13.691 1.00 49.50 276 SER A C 1
ATOM 2203 O O . SER A 1 276 ? 10.311 0.230 14.587 1.00 49.50 276 SER A O 1
ATOM 2205 N N . GLN A 1 277 ? 10.636 -1.627 13.379 1.00 45.59 277 GLN A N 1
ATOM 2206 C CA . GLN A 1 277 ? 11.932 -1.958 13.958 1.00 45.59 277 GLN A CA 1
ATOM 2207 C C . GLN A 1 277 ? 12.988 -1.958 12.859 1.00 45.59 277 GLN A C 1
ATOM 2209 O O . GLN A 1 277 ? 13.023 -2.841 12.001 1.00 45.59 277 GLN A O 1
ATOM 2214 N N . LYS A 1 278 ? 13.908 -0.988 12.928 1.00 44.72 278 LYS A N 1
ATOM 2215 C CA . LYS A 1 278 ? 15.241 -1.210 12.368 1.00 44.72 278 LYS A CA 1
ATOM 2216 C C . LYS A 1 278 ? 15.750 -2.506 12.991 1.00 44.72 278 LYS A C 1
ATOM 2218 O O . LYS A 1 278 ? 15.700 -2.645 14.214 1.00 44.72 278 LYS A O 1
ATOM 2223 N N . SER A 1 279 ? 16.142 -3.447 12.137 1.00 40.50 279 SER A N 1
ATOM 2224 C CA . SER A 1 279 ? 16.847 -4.672 12.507 1.00 40.50 279 SER A CA 1
ATOM 2225 C C . SER A 1 279 ? 17.776 -4.412 13.697 1.00 40.50 279 SER A C 1
ATOM 2227 O O . SER A 1 279 ? 18.482 -3.404 13.712 1.00 40.50 279 SER A O 1
ATOM 2229 N N . LEU A 1 280 ? 17.767 -5.309 14.689 1.00 37.72 280 LEU A N 1
ATOM 2230 C CA . LEU A 1 280 ? 18.813 -5.384 15.711 1.00 37.72 280 LEU A CA 1
ATOM 2231 C C . LEU A 1 280 ? 20.118 -5.820 15.024 1.00 37.72 280 LEU A C 1
ATOM 2233 O O . LEU A 1 280 ? 20.519 -6.979 15.100 1.00 37.72 280 LEU A O 1
ATOM 2237 N N . SER A 1 281 ? 20.731 -4.891 14.300 1.00 34.50 281 SER A N 1
ATOM 2238 C CA . SER A 1 281 ? 22.082 -4.956 13.748 1.00 34.50 281 SER A CA 1
ATOM 2239 C C . SER A 1 281 ? 22.831 -3.708 14.172 1.00 34.50 281 SER A C 1
ATOM 2241 O O . SER A 1 281 ? 22.300 -2.612 13.869 1.00 34.50 281 SER A O 1
#

Sequence (281 aa):
CEGEKDVDNLRDWGLTATTCPMGAEKWKSQEKEYNPFLKGRDVVILPDNDEEGERHLTQVGASLQGIAKSVKVLRLPDSKDFSDWKARDKNNTEEKFLILLSESREWKKKGLLQKAPLEEKPARVYITGKQLMEEPIRESAAPIGKGFFVSERYTILAASDGEGKTTLCLQLALAAITGTTFLDFFPVPKPVKVLYFCGENSRGDVKAKVQFQRAEIEKVLGRDIIKDLEKNLVLVEPININFWLNPRDNTDLYAWLEEIKPDIVIFDPLADFISSQKSLS

InterPro domains:
  IPR027417 P-loop containing nucleoside triphosphate hydrolase [G3DSA:3.40.50.300] (126-280)
  IPR027417 P-loop containing nucleoside triphosphate hydrolase [SSF52540] (147-275)
  IPR034154 Archaeal primase DnaG/twinkle-like, TOPRIM domain [cd01029] (1-76)